Protein AF-0000000067175723 (afdb_homodimer)

InterPro domains:
  IPR003736 Phenylacetic acid degradation-related domain [TIGR00369] (9-122)
  IPR006683 Thioesterase domain [PF03061] (40-112)
  IPR029069 HotDog domain superfamily [SSF54637] (9-127)
  IPR039298 Acyl-coenzyme A thioesterase 13 [PTHR21660] (13-121)

pLDDT: mean 91.46, std 11.13, range [36.41, 98.88]

Foldseek 3Di:
DCDPPPDVVVVQQKDWDDDDLFKTKIWGFQDPVQDDPVQFGDPVVVQVVQCVRQQNSLQVQADPLKHKDWDDKDKDFDATQRGDGWMKMKGWPDDDPFKTKIKIWIANPVVRGTTMIMMIMIGMGHHD/DCDPPPDVVVVQQKDWDDDDLFKTKIWGFQDPVQDDPVQFGDPVVVQVVQCVRQQNSLQVQADPLKHKDWDDKDKDFDATQRGDGWMKMKGWPDDDPFKTKIKIWIANPVVRGTTMIMMIMIGMGHHD

Structure (mmCIF, N/CA/C/O backbone):
data_AF-0000000067175723-model_v1
#
loop_
_entity.id
_entity.type
_entity.pdbx_description
1 polymer 'Thioesterase domain-containing protein'
#
loop_
_atom_site.group_PDB
_atom_site.id
_atom_site.type_symbol
_atom_site.label_atom_id
_atom_site.label_alt_id
_atom_site.label_comp_id
_atom_site.label_asym_id
_atom_site.label_entity_id
_atom_site.label_seq_id
_atom_site.pdbx_PDB_ins_code
_atom_site.Cartn_x
_atom_site.Cartn_y
_atom_site.Cartn_z
_atom_site.occupancy
_atom_site.B_iso_or_equiv
_atom_site.auth_seq_id
_atom_site.auth_comp_id
_atom_site.auth_asym_id
_atom_site.auth_atom_id
_atom_site.pdbx_PDB_model_num
ATOM 1 N N . MET A 1 1 ? 0.801 -19.375 1.285 1 36.41 1 MET A N 1
ATOM 2 C CA . MET A 1 1 ? 1.873 -18.406 1.449 1 36.41 1 MET A CA 1
ATOM 3 C C . MET A 1 1 ? 2.363 -18.375 2.893 1 36.41 1 MET A C 1
ATOM 5 O O . MET A 1 1 ? 1.638 -17.938 3.791 1 36.41 1 MET A O 1
ATOM 9 N N . LEU A 1 2 ? 3.146 -19.438 3.246 1 43.91 2 LEU A N 1
ATOM 10 C CA . LEU A 1 2 ? 3.281 -19.812 4.648 1 43.91 2 LEU A CA 1
ATOM 11 C C . LEU A 1 2 ? 3.99 -18.719 5.441 1 43.91 2 LEU A C 1
ATOM 13 O O . LEU A 1 2 ? 5.195 -18.516 5.285 1 43.91 2 LEU A O 1
ATOM 17 N N . THR A 1 3 ? 3.455 -17.547 5.445 1 55.5 3 THR A N 1
ATOM 18 C CA . THR A 1 3 ? 4.07 -16.594 6.359 1 55.5 3 THR A CA 1
ATOM 19 C C . THR A 1 3 ? 3.998 -17.094 7.797 1 55.5 3 THR A C 1
ATOM 21 O O . THR A 1 3 ? 3.156 -17.938 8.125 1 55.5 3 THR A O 1
ATOM 24 N N . GLU A 1 4 ? 5.059 -16.875 8.57 1 59.53 4 GLU A N 1
ATOM 25 C CA . GLU A 1 4 ? 5.082 -17.234 9.992 1 59.53 4 GLU A CA 1
ATOM 26 C C . GLU A 1 4 ? 3.752 -16.906 10.664 1 59.53 4 GLU A C 1
ATOM 28 O O . GLU A 1 4 ? 3.064 -15.961 10.258 1 59.53 4 GLU A O 1
ATOM 33 N N . PRO A 1 5 ? 3.25 -17.859 11.484 1 56.59 5 PRO A N 1
ATOM 34 C CA . PRO A 1 5 ? 1.994 -17.625 12.203 1 56.59 5 PRO A CA 1
ATOM 35 C C . PRO A 1 5 ? 1.888 -16.219 12.789 1 56.59 5 PRO A C 1
ATOM 37 O O . PRO A 1 5 ? 0.782 -15.703 12.953 1 56.59 5 PRO A O 1
ATOM 40 N N . THR A 1 6 ? 3.01 -15.617 12.961 1 65.12 6 THR A N 1
ATOM 41 C CA . THR A 1 6 ? 3.004 -14.297 13.586 1 65.12 6 THR A CA 1
ATOM 42 C C . THR A 1 6 ? 3.094 -13.203 12.531 1 65.12 6 THR A C 1
ATOM 44 O O . THR A 1 6 ? 3.277 -12.023 12.867 1 65.12 6 THR A O 1
ATOM 47 N N . HIS A 1 7 ? 2.893 -13.656 11.375 1 75.5 7 HIS A N 1
ATOM 48 C CA . HIS A 1 7 ? 3.027 -12.664 10.32 1 75.5 7 HIS A CA 1
ATOM 49 C C . HIS A 1 7 ? 1.898 -11.641 10.375 1 75.5 7 HIS A C 1
ATOM 51 O O . HIS A 1 7 ? 0.738 -12 10.594 1 75.5 7 HIS A O 1
ATOM 57 N N . VAL A 1 8 ? 2.209 -10.312 10.258 1 76.88 8 VAL A N 1
ATOM 58 C CA . VAL A 1 8 ? 1.278 -9.195 10.414 1 76.88 8 VAL A CA 1
ATOM 59 C C . VAL A 1 8 ? 0.103 -9.367 9.453 1 76.88 8 VAL A C 1
ATOM 61 O O . VAL A 1 8 ? -1.028 -9 9.773 1 76.88 8 VAL A O 1
ATOM 64 N N . LEU A 1 9 ? 0.37 -9.992 8.383 1 76.25 9 LEU A N 1
ATOM 65 C CA . LEU A 1 9 ? -0.684 -10.172 7.395 1 76.25 9 LEU A CA 1
ATOM 66 C C . LEU A 1 9 ? -1.79 -11.07 7.934 1 76.25 9 LEU A C 1
ATOM 68 O O . LEU A 1 9 ? -2.951 -10.945 7.539 1 76.25 9 LEU A O 1
ATOM 72 N N . HIS A 1 10 ? -1.363 -11.836 8.836 1 75.75 10 HIS A N 1
ATOM 73 C CA . HIS A 1 10 ? -2.352 -12.695 9.469 1 75.75 10 HIS A CA 1
ATOM 74 C C . HIS A 1 10 ? -3.252 -11.898 10.414 1 75.75 10 HIS A C 1
ATOM 76 O O . HIS A 1 10 ? -4.387 -12.297 10.68 1 75.75 10 HIS A O 1
ATOM 82 N N . GLN A 1 11 ? -2.758 -10.781 10.734 1 77.19 11 GLN A N 1
ATOM 83 C CA . GLN A 1 11 ? -3.51 -9.945 11.664 1 77.19 11 GLN A CA 1
ATOM 84 C C . GLN A 1 11 ? -4.496 -9.047 10.922 1 77.19 11 GLN A C 1
ATOM 86 O O . GLN A 1 11 ? -5.371 -8.438 11.539 1 77.19 11 GLN A O 1
ATOM 91 N N . LEU A 1 12 ? -4.395 -9.055 9.656 1 83.06 12 LEU A N 1
ATOM 92 C CA . LEU A 1 12 ? -5.246 -8.164 8.875 1 83.06 12 LEU A CA 1
ATOM 93 C C . LEU A 1 12 ? -6.637 -8.758 8.703 1 83.06 12 LEU A C 1
ATOM 95 O O . LEU A 1 12 ? -7.57 -8.055 8.305 1 83.06 12 LEU A O 1
ATOM 99 N N . GLY A 1 13 ? -6.762 -10.008 9.062 1 81.62 13 GLY A N 1
ATOM 100 C CA . GLY A 1 13 ? -8.078 -10.617 9.008 1 81.62 13 GLY A CA 1
ATOM 101 C C . GLY A 1 13 ? -8.609 -10.781 7.598 1 81.62 13 GLY A C 1
ATOM 102 O O . GLY A 1 13 ? -9.789 -10.562 7.34 1 81.62 13 GLY A O 1
ATOM 103 N N . MET A 1 14 ? -7.758 -11.18 6.734 1 90.75 14 MET A N 1
ATOM 104 C CA . MET A 1 14 ? -8.148 -11.359 5.336 1 90.75 14 MET A CA 1
ATOM 105 C C . MET A 1 14 ? -8.789 -12.727 5.125 1 90.75 14 MET A C 1
ATOM 107 O O . MET A 1 14 ? -8.344 -13.719 5.703 1 90.75 14 MET A O 1
ATOM 111 N N . ARG A 1 15 ? -9.852 -12.703 4.34 1 94.56 15 ARG A N 1
ATOM 112 C CA . ARG A 1 15 ? -10.555 -13.93 3.99 1 94.56 15 ARG A CA 1
ATOM 113 C C . ARG A 1 15 ? -10.625 -14.109 2.479 1 94.56 15 ARG A C 1
ATOM 115 O O . ARG A 1 15 ? -10.977 -13.18 1.751 1 94.56 15 ARG A O 1
ATOM 122 N N . ASP A 1 16 ? -10.305 -15.32 2.062 1 95.44 16 ASP A N 1
ATOM 123 C CA . ASP A 1 16 ? -10.445 -15.656 0.647 1 95.44 16 ASP A CA 1
ATOM 124 C C . ASP A 1 16 ? -11.898 -15.922 0.285 1 95.44 16 ASP A C 1
ATOM 126 O O . ASP A 1 16 ? -12.555 -16.75 0.913 1 95.44 16 ASP A O 1
ATOM 130 N N . VAL A 1 17 ? -12.375 -15.273 -0.713 1 97.31 17 VAL A N 1
ATOM 131 C CA . VAL A 1 17 ? -13.758 -15.438 -1.149 1 97.31 17 VAL A CA 1
ATOM 132 C C . VAL A 1 17 ? -13.797 -16.234 -2.453 1 97.31 17 VAL A C 1
ATOM 134 O O . VAL A 1 17 ? -14.68 -17.062 -2.648 1 97.31 17 VAL A O 1
ATOM 137 N N . GLU A 1 18 ? -12.969 -15.859 -3.379 1 97.69 18 GLU A N 1
ATOM 138 C CA . GLU A 1 18 ? -12.859 -16.516 -4.68 1 97.69 18 GLU A CA 1
ATOM 139 C C . GLU A 1 18 ? -11.406 -16.578 -5.145 1 97.69 18 GLU A C 1
ATOM 141 O O . GLU A 1 18 ? -10.648 -15.625 -4.965 1 97.69 18 GLU A O 1
ATOM 146 N N . GLU A 1 19 ? -11.055 -17.688 -5.648 1 96.88 19 GLU A N 1
ATOM 147 C CA . GLU A 1 19 ? -9.719 -17.906 -6.199 1 96.88 19 GLU A CA 1
ATOM 148 C C . GLU A 1 19 ? -9.781 -18.734 -7.48 1 96.88 19 GLU A C 1
ATOM 150 O O . GLU A 1 19 ? -10.023 -19.938 -7.43 1 96.88 19 GLU A O 1
ATOM 155 N N . THR A 1 20 ? -9.625 -18.125 -8.57 1 96.38 20 THR A N 1
ATOM 156 C CA . THR A 1 20 ? -9.508 -18.75 -9.875 1 96.38 20 THR A CA 1
ATOM 157 C C . THR A 1 20 ? -8.312 -18.188 -10.648 1 96.38 20 THR A C 1
ATOM 159 O O . THR A 1 20 ? -7.617 -17.297 -10.156 1 96.38 20 THR A O 1
ATOM 162 N N . ASP A 1 21 ? -8.078 -18.719 -11.859 1 95.31 21 ASP A N 1
ATOM 163 C CA . ASP A 1 21 ? -6.965 -18.219 -12.664 1 95.31 21 ASP A CA 1
ATOM 164 C C . ASP A 1 21 ? -7.293 -16.859 -13.281 1 95.31 21 ASP A C 1
ATOM 166 O O . ASP A 1 21 ? -6.406 -16.172 -13.789 1 95.31 21 ASP A O 1
ATOM 170 N N . GLU A 1 22 ? -8.539 -16.469 -13.188 1 96.06 22 GLU A N 1
ATOM 171 C CA . GLU A 1 22 ? -8.945 -15.227 -13.852 1 96.06 22 GLU A CA 1
ATOM 172 C C . GLU A 1 22 ? -9.359 -14.172 -12.828 1 96.06 22 GLU A C 1
ATOM 174 O O . GLU A 1 22 ? -9.453 -12.984 -13.156 1 96.06 22 GLU A O 1
ATOM 179 N N . ARG A 1 23 ? -9.656 -14.695 -11.625 1 97.94 23 ARG A N 1
ATOM 180 C CA . ARG A 1 23 ? -10.25 -13.797 -10.641 1 97.94 23 ARG A CA 1
ATOM 181 C C . ARG A 1 23 ? -9.852 -14.188 -9.227 1 97.94 23 ARG A C 1
ATOM 183 O O . ARG A 1 23 ? -9.875 -15.367 -8.867 1 97.94 23 ARG A O 1
ATOM 190 N N . MET A 1 24 ? -9.383 -13.188 -8.43 1 98.44 24 MET A N 1
ATOM 191 C CA . MET A 1 24 ? -9.086 -13.336 -7.008 1 98.44 24 MET A CA 1
ATOM 192 C C . MET A 1 24 ? -9.898 -12.344 -6.176 1 98.44 24 MET A C 1
ATOM 194 O O . MET A 1 24 ? -9.836 -11.141 -6.41 1 98.44 24 MET A O 1
ATOM 198 N N . VAL A 1 25 ? -10.734 -12.883 -5.238 1 98.75 25 VAL A N 1
ATOM 199 C CA . VAL A 1 25 ? -11.531 -12.023 -4.367 1 98.75 25 VAL A CA 1
ATOM 200 C C . VAL A 1 25 ? -11.125 -12.25 -2.914 1 98.75 25 VAL A C 1
ATOM 202 O O . VAL A 1 25 ? -11.195 -13.367 -2.404 1 98.75 25 VAL A O 1
ATOM 205 N N . ILE A 1 26 ? -10.664 -11.227 -2.285 1 98 26 ILE A N 1
ATOM 206 C CA . ILE A 1 26 ? -10.258 -11.25 -0.885 1 98 26 ILE A CA 1
ATOM 207 C C . ILE A 1 26 ? -11.008 -10.172 -0.111 1 98 26 ILE A C 1
ATOM 209 O O . ILE A 1 26 ? -11.156 -9.047 -0.594 1 98 26 ILE A O 1
ATOM 213 N N . GLU A 1 27 ? -11.445 -10.484 1.073 1 97.44 27 GLU A N 1
ATOM 214 C CA . GLU A 1 27 ? -12.102 -9.508 1.935 1 97.44 27 GLU A CA 1
ATOM 215 C C . GLU A 1 27 ? -11.289 -9.258 3.203 1 97.44 27 GLU A C 1
ATOM 217 O O . GLU A 1 27 ? -10.656 -10.18 3.732 1 97.44 27 GLU A O 1
ATOM 222 N N . MET A 1 28 ? -11.289 -8.039 3.625 1 94.88 28 MET A N 1
ATOM 223 C CA . MET A 1 28 ? -10.641 -7.609 4.859 1 94.88 28 MET A CA 1
ATOM 224 C C . MET A 1 28 ? -11.586 -6.77 5.711 1 94.88 28 MET A C 1
ATOM 226 O O . MET A 1 28 ? -12.086 -5.738 5.254 1 94.88 28 MET A O 1
ATOM 230 N N . ASP A 1 29 ? -11.75 -7.176 6.961 1 89.81 29 ASP A N 1
ATOM 231 C CA . ASP A 1 29 ? -12.688 -6.461 7.832 1 89.81 29 ASP A CA 1
ATOM 232 C C . ASP A 1 29 ? -12.109 -5.117 8.266 1 89.81 29 ASP A C 1
ATOM 234 O O . ASP A 1 29 ? -10.898 -4.992 8.477 1 89.81 29 ASP A O 1
ATOM 238 N N . ASN A 1 30 ? -13.039 -4.207 8.375 1 87.5 30 ASN A N 1
ATOM 239 C CA . ASN A 1 30 ? -12.68 -2.932 8.992 1 87.5 30 ASN A CA 1
ATOM 240 C C . ASN A 1 30 ? -12.719 -3.016 10.516 1 87.5 30 ASN A C 1
ATOM 242 O O . ASN A 1 30 ? -13.797 -2.951 11.117 1 87.5 30 ASN A O 1
ATOM 246 N N . ARG A 1 31 ? -11.664 -3.186 11.133 1 86.56 31 ARG A N 1
ATOM 247 C CA . ARG A 1 31 ? -11.562 -3.275 12.586 1 86.56 31 ARG A CA 1
ATOM 248 C C . ARG A 1 31 ? -10.836 -2.061 13.156 1 86.56 31 ARG A C 1
ATOM 250 O O . ARG A 1 31 ? -10 -1.452 12.484 1 86.56 31 ARG A O 1
ATOM 257 N N . PRO A 1 32 ? -11.148 -1.763 14.406 1 80.75 32 PRO A N 1
ATOM 258 C CA . PRO A 1 32 ? -10.539 -0.583 15.023 1 80.75 32 PRO A CA 1
ATOM 259 C C . PRO A 1 32 ? -9.016 -0.597 14.93 1 80.75 32 PRO A C 1
ATOM 261 O O . PRO A 1 32 ? -8.383 0.463 14.875 1 80.75 32 PRO A O 1
ATOM 264 N N . GLU A 1 33 ? -8.414 -1.785 14.859 1 80.69 33 GLU A N 1
ATOM 265 C CA . GLU A 1 33 ? -6.961 -1.918 14.812 1 80.69 33 GLU A CA 1
ATOM 266 C C . GLU A 1 33 ? -6.414 -1.539 13.438 1 80.69 33 GLU A C 1
ATOM 268 O O . GLU A 1 33 ? -5.203 -1.42 13.258 1 80.69 33 GLU A O 1
ATOM 273 N N . LEU A 1 34 ? -7.324 -1.334 12.477 1 84.25 34 LEU A N 1
ATOM 274 C CA . LEU A 1 34 ? -6.895 -1.139 11.094 1 84.25 34 LEU A CA 1
ATOM 275 C C . LEU A 1 34 ? -7.324 0.23 10.578 1 84.25 34 LEU A C 1
ATOM 277 O O . LEU A 1 34 ? -7.039 0.586 9.438 1 84.25 34 LEU A O 1
ATOM 281 N N . THR A 1 35 ? -8.023 1.009 11.453 1 82.94 35 THR A N 1
ATOM 282 C CA . THR A 1 35 ? -8.664 2.225 10.961 1 82.94 35 THR A CA 1
ATOM 283 C C . THR A 1 35 ? -7.836 3.455 11.312 1 82.94 35 THR A C 1
ATOM 285 O O . THR A 1 35 ? -7.02 3.412 12.242 1 82.94 35 THR A O 1
ATOM 288 N N . ASN A 1 36 ? -8.031 4.473 10.516 1 80.06 36 ASN A N 1
ATOM 289 C CA . ASN A 1 36 ? -7.457 5.777 10.82 1 80.06 36 ASN A CA 1
ATOM 290 C C . ASN A 1 36 ? -8.289 6.535 11.852 1 80.06 36 ASN A C 1
ATOM 292 O O . ASN A 1 36 ? -9.211 5.973 12.445 1 80.06 36 ASN A O 1
ATOM 296 N N . ILE A 1 37 ? -7.859 7.77 12.094 1 73.56 37 ILE A N 1
ATOM 297 C CA . ILE A 1 37 ? -8.469 8.562 13.156 1 73.56 37 ILE A CA 1
ATOM 298 C C . ILE A 1 37 ? -9.922 8.859 12.805 1 73.56 37 ILE A C 1
ATOM 300 O O . ILE A 1 37 ? -10.719 9.211 13.68 1 73.56 37 ILE A O 1
ATOM 304 N N . ARG A 1 38 ? -10.258 8.695 11.562 1 80.12 38 ARG A N 1
ATOM 305 C CA . ARG A 1 38 ? -11.617 8.992 11.125 1 80.12 38 ARG A CA 1
ATOM 306 C C . ARG A 1 38 ? -12.469 7.727 11.07 1 80.12 38 ARG A C 1
ATOM 308 O O . ARG A 1 38 ? -13.625 7.766 10.641 1 80.12 38 ARG A O 1
ATOM 315 N N . GLY A 1 39 ? -11.891 6.648 11.344 1 83.75 39 GLY A N 1
ATOM 316 C CA . GLY A 1 39 ? -12.625 5.398 11.398 1 83.75 39 GLY A CA 1
ATOM 317 C C . GLY A 1 39 ? -12.602 4.633 10.086 1 83.75 39 GLY A C 1
ATOM 318 O O . GLY A 1 39 ? -13.234 3.582 9.961 1 83.75 39 GLY A O 1
ATOM 319 N N . ALA A 1 40 ? -12 5.156 9.156 1 89.25 40 ALA A N 1
ATOM 320 C CA . ALA A 1 40 ? -11.867 4.477 7.871 1 89.25 40 ALA A CA 1
ATOM 321 C C . ALA A 1 40 ? -10.594 3.641 7.82 1 89.25 40 ALA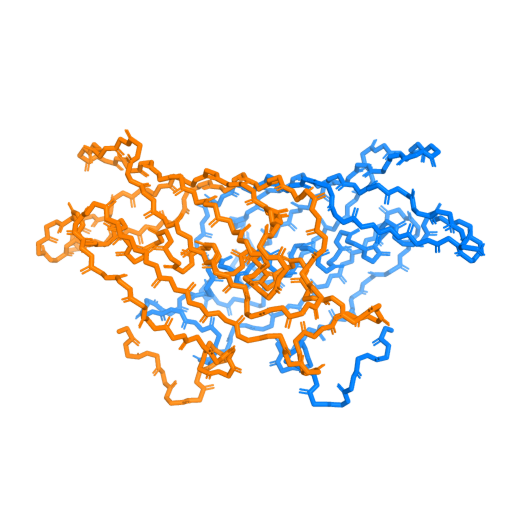 A C 1
ATOM 323 O O . ALA A 1 40 ? -9.617 3.932 8.523 1 89.25 40 ALA A O 1
ATOM 324 N N . LEU A 1 41 ? -10.672 2.586 7.016 1 90.94 41 LEU A N 1
ATOM 325 C CA . LEU A 1 41 ? -9.477 1.767 6.832 1 90.94 41 LEU A CA 1
ATOM 326 C C . LEU A 1 41 ? -8.305 2.615 6.359 1 90.94 41 LEU A C 1
ATOM 328 O O . LEU A 1 41 ? -8.469 3.486 5.504 1 90.94 41 LEU A O 1
ATOM 332 N N . GLN A 1 42 ? -7.168 2.326 6.918 1 90.31 42 GLN A N 1
ATOM 333 C CA . GLN A 1 42 ? -5.961 3.033 6.508 1 90.31 42 GLN A CA 1
ATOM 334 C C . GLN A 1 42 ? -5.676 2.818 5.023 1 90.31 42 GLN A C 1
ATOM 336 O O . GLN A 1 42 ? -5.68 1.683 4.543 1 90.31 42 GLN A O 1
ATOM 341 N N . GLY A 1 43 ? -5.348 3.912 4.285 1 91.75 43 GLY A N 1
ATOM 342 C CA . GLY A 1 43 ? -5.043 3.82 2.863 1 91.75 43 GLY A CA 1
ATOM 343 C C . GLY A 1 43 ? -3.936 2.83 2.553 1 91.75 43 GLY A C 1
ATOM 344 O O . GLY A 1 43 ? -4.031 2.064 1.591 1 91.75 43 GLY A O 1
ATOM 345 N N . GLY A 1 44 ? -2.895 2.879 3.328 1 93.31 44 GLY A N 1
ATOM 346 C CA . GLY A 1 44 ? -1.798 1.938 3.154 1 93.31 44 GLY A CA 1
ATOM 347 C C . GLY A 1 44 ? -2.225 0.49 3.305 1 93.31 44 GLY A C 1
ATOM 348 O O . GLY A 1 44 ? -1.706 -0.39 2.615 1 93.31 44 GLY A O 1
ATOM 349 N N . LEU A 1 45 ? -3.139 0.216 4.145 1 92.62 45 LEU A N 1
ATOM 350 C CA . LEU A 1 45 ? -3.619 -1.149 4.328 1 92.62 45 LEU A CA 1
ATOM 351 C C . LEU A 1 45 ? -4.52 -1.567 3.172 1 92.62 45 LEU A C 1
ATOM 353 O O . LEU A 1 45 ? -4.535 -2.738 2.783 1 92.62 45 LEU A O 1
ATOM 357 N N . VAL A 1 46 ? -5.27 -0.594 2.639 1 95.69 46 VAL A N 1
ATOM 358 C CA . VAL A 1 46 ? -6.008 -0.866 1.41 1 95.69 46 VAL A CA 1
ATOM 359 C C . VAL A 1 46 ? -5.031 -1.224 0.291 1 95.69 46 VAL A C 1
ATOM 361 O O . VAL A 1 46 ? -5.25 -2.189 -0.445 1 95.69 46 VAL A O 1
ATOM 364 N N . ALA A 1 47 ? -3.959 -0.475 0.181 1 96.88 47 ALA A N 1
ATOM 365 C CA . ALA A 1 47 ? -2.922 -0.783 -0.801 1 96.88 47 ALA A CA 1
ATOM 366 C C . ALA A 1 47 ? -2.342 -2.174 -0.568 1 96.88 47 ALA A C 1
ATOM 368 O O . ALA A 1 47 ? -2.039 -2.896 -1.521 1 96.88 47 ALA A O 1
ATOM 369 N N . THR A 1 48 ? -2.143 -2.545 0.673 1 94.88 48 THR A N 1
ATOM 370 C CA . THR A 1 48 ? -1.647 -3.871 1.023 1 94.88 48 THR A CA 1
ATOM 371 C C . THR A 1 48 ? -2.615 -4.953 0.553 1 94.88 48 THR A C 1
ATOM 373 O O . THR A 1 48 ? -2.201 -5.953 -0.038 1 94.88 48 THR A O 1
ATOM 376 N N . LEU A 1 49 ? -3.885 -4.773 0.837 1 96.12 49 LEU A N 1
ATOM 377 C CA . LEU A 1 49 ? -4.922 -5.695 0.378 1 96.12 49 LEU A CA 1
ATOM 378 C C . LEU A 1 49 ? -4.875 -5.848 -1.138 1 96.12 49 LEU A C 1
ATOM 380 O O . LEU A 1 49 ? -4.953 -6.965 -1.654 1 96.12 49 LEU A O 1
ATOM 384 N N . ILE A 1 50 ? -4.762 -4.734 -1.804 1 98.12 50 ILE A N 1
ATOM 385 C CA . ILE A 1 50 ? -4.672 -4.707 -3.26 1 98.12 50 ILE A CA 1
ATOM 386 C C . ILE A 1 50 ? -3.467 -5.527 -3.717 1 98.12 50 ILE A C 1
ATOM 388 O O . ILE A 1 50 ? -3.59 -6.383 -4.598 1 98.12 50 ILE A O 1
ATOM 392 N N . ASP A 1 51 ? -2.381 -5.289 -3.127 1 97.38 51 ASP A N 1
ATOM 393 C CA . ASP A 1 51 ? -1.143 -5.98 -3.467 1 97.38 51 ASP A CA 1
ATOM 394 C C . ASP A 1 51 ? -1.292 -7.492 -3.291 1 97.38 51 ASP A C 1
ATOM 396 O O . ASP A 1 51 ? -0.86 -8.266 -4.148 1 97.38 51 ASP A O 1
ATOM 400 N N . ILE A 1 52 ? -1.846 -7.895 -2.246 1 95.69 52 ILE A N 1
ATOM 401 C CA . ILE A 1 52 ? -1.992 -9.312 -1.925 1 95.69 52 ILE A CA 1
ATOM 402 C C . ILE A 1 52 ? -2.926 -9.977 -2.934 1 95.69 52 ILE A C 1
ATOM 404 O O . ILE A 1 52 ? -2.594 -11.023 -3.502 1 95.69 52 ILE A O 1
ATOM 408 N N . ALA A 1 53 ? -4.078 -9.367 -3.154 1 97.81 53 ALA A N 1
ATOM 409 C CA . ALA A 1 53 ? -5.039 -9.938 -4.098 1 97.81 53 ALA A CA 1
ATOM 410 C C . ALA A 1 53 ? -4.43 -10.062 -5.492 1 97.81 53 ALA A C 1
ATOM 412 O O . ALA A 1 53 ? -4.52 -11.125 -6.117 1 97.81 53 ALA A O 1
ATOM 413 N N . ALA A 1 54 ? -3.838 -9.023 -5.93 1 98.19 54 ALA A N 1
ATOM 414 C CA . ALA A 1 54 ? -3.24 -9 -7.262 1 98.19 54 ALA A CA 1
ATOM 415 C C . ALA A 1 54 ? -2.055 -9.953 -7.352 1 98.19 54 ALA A C 1
ATOM 417 O O . ALA A 1 54 ? -1.895 -10.656 -8.352 1 98.19 54 ALA A O 1
ATOM 418 N N . GLY A 1 55 ? -1.205 -9.906 -6.375 1 96.56 55 GLY A N 1
ATOM 419 C CA . GLY A 1 55 ? -0.032 -10.766 -6.363 1 96.56 55 GLY A CA 1
ATOM 420 C C . GLY A 1 55 ? -0.374 -12.242 -6.375 1 96.56 55 GLY A C 1
ATOM 421 O O . GLY A 1 55 ? 0.265 -13.023 -7.078 1 96.56 55 GLY A O 1
ATOM 422 N N . ARG A 1 56 ? -1.302 -12.594 -5.582 1 95.5 56 ARG A N 1
ATOM 423 C CA . ARG A 1 56 ? -1.738 -13.984 -5.559 1 95.5 56 ARG A CA 1
ATOM 424 C C . ARG A 1 56 ? -2.305 -14.406 -6.914 1 95.5 56 ARG A C 1
ATOM 426 O O . ARG A 1 56 ? -2.037 -15.508 -7.387 1 95.5 56 ARG A O 1
ATOM 433 N N . LEU A 1 57 ? -3.123 -13.555 -7.492 1 97.75 57 LEU A N 1
ATOM 434 C CA . LEU A 1 57 ? -3.639 -13.852 -8.82 1 97.75 57 LEU A CA 1
ATOM 435 C C . LEU A 1 57 ? -2.496 -14.039 -9.82 1 97.75 57 LEU A C 1
ATOM 437 O O . LEU A 1 57 ? -2.463 -15.023 -10.555 1 97.75 57 LEU A O 1
ATOM 441 N N . ALA A 1 58 ? -1.619 -13.117 -9.82 1 97.62 58 ALA A N 1
ATOM 442 C CA . ALA A 1 58 ? -0.478 -13.188 -10.727 1 97.62 58 ALA A CA 1
ATOM 443 C C . ALA A 1 58 ? 0.327 -14.461 -10.492 1 97.62 58 ALA A C 1
ATOM 445 O O . ALA A 1 58 ? 0.778 -15.102 -11.445 1 97.62 58 ALA A O 1
ATOM 446 N N . GLY A 1 59 ? 0.538 -14.766 -9.25 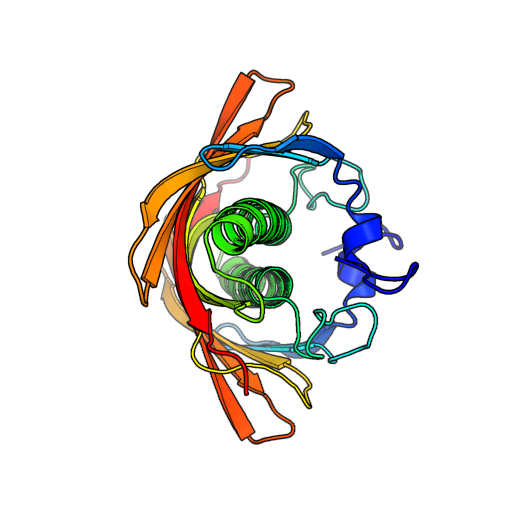1 95.38 59 GLY A N 1
ATOM 447 C CA . GLY A 1 59 ? 1.288 -15.961 -8.898 1 95.38 59 GLY A CA 1
ATOM 448 C C . GLY A 1 59 ? 0.674 -17.234 -9.445 1 95.38 59 GLY A C 1
ATOM 449 O O . GLY A 1 59 ? 1.38 -18.219 -9.688 1 95.38 59 GLY A O 1
ATOM 450 N N . ARG A 1 60 ? -0.596 -17.219 -9.68 1 95.25 60 ARG A 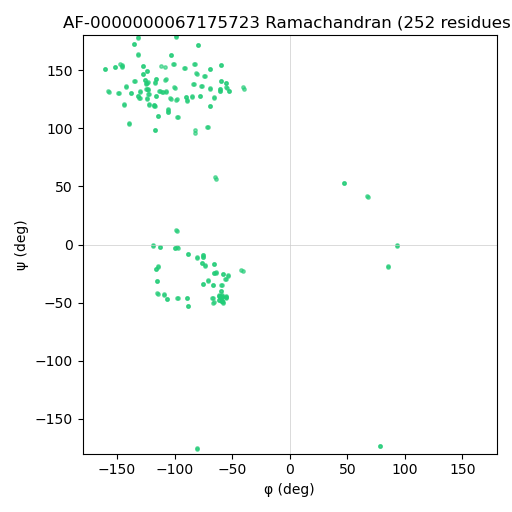N 1
ATOM 451 C CA . ARG A 1 60 ? -1.292 -18.391 -10.211 1 95.25 60 ARG A CA 1
ATOM 452 C C . ARG A 1 60 ? -1.005 -18.562 -11.695 1 95.25 60 ARG A C 1
ATOM 454 O O . ARG A 1 60 ? -1.265 -19.625 -12.266 1 95.25 60 ARG A O 1
ATOM 461 N N . LEU A 1 61 ? -0.523 -17.578 -12.273 1 95.69 61 LEU A N 1
ATOM 462 C CA . LEU A 1 61 ? -0.432 -17.578 -13.727 1 95.69 61 LEU A CA 1
ATOM 463 C C . LEU A 1 61 ? 0.976 -17.938 -14.188 1 95.69 61 LEU A C 1
ATOM 465 O O . LEU A 1 61 ? 1.253 -17.969 -15.383 1 95.69 61 LEU A O 1
ATOM 469 N N . VAL A 1 62 ? 1.781 -18.109 -13.227 1 94.12 62 VAL A N 1
ATOM 470 C CA . VAL A 1 62 ? 3.15 -18.438 -13.617 1 94.12 62 VAL A CA 1
ATOM 471 C C . VAL A 1 62 ? 3.416 -19.922 -13.414 1 94.12 62 VAL A C 1
ATOM 473 O O . VAL A 1 62 ? 2.641 -20.609 -12.742 1 94.12 62 VAL A O 1
ATOM 476 N N . GLY A 1 63 ? 4.477 -20.406 -14.055 1 90.19 63 GLY A N 1
ATOM 477 C CA . GLY A 1 63 ? 4.773 -21.828 -14.055 1 90.19 63 GLY A CA 1
ATOM 478 C C . GLY A 1 63 ? 5.453 -22.297 -12.789 1 90.19 63 GLY A C 1
ATOM 479 O O . GLY A 1 63 ? 5.762 -21.484 -11.906 1 90.19 63 GLY A O 1
ATOM 480 N N . PRO A 1 64 ? 5.594 -23.656 -12.672 1 89.75 64 PRO A N 1
ATOM 481 C CA . PRO A 1 64 ? 6.273 -24.203 -11.5 1 89.75 64 PRO A CA 1
ATOM 482 C C . PRO A 1 64 ? 7.668 -23.625 -11.289 1 89.75 64 PRO A C 1
ATOM 484 O O . PRO A 1 64 ? 8.422 -23.453 -12.258 1 89.75 64 PRO A O 1
ATOM 487 N N . GLY A 1 65 ? 7.965 -23.281 -10.094 1 89.56 65 GLY A N 1
ATOM 488 C CA . GLY A 1 65 ? 9.273 -22.75 -9.766 1 89.56 65 GLY A CA 1
ATOM 489 C C . GLY A 1 65 ? 9.391 -21.25 -9.992 1 89.56 65 GLY A C 1
ATOM 490 O O . GLY A 1 65 ? 10.344 -20.625 -9.531 1 89.56 65 GLY A O 1
ATOM 491 N N . GLN A 1 66 ? 8.453 -20.781 -10.812 1 92 66 GLN A N 1
ATOM 492 C CA . GLN A 1 66 ? 8.469 -19.344 -11.055 1 92 66 GLN A CA 1
ATOM 493 C C . GLN A 1 66 ? 7.754 -18.578 -9.938 1 92 66 GLN A C 1
ATOM 495 O O . GLN A 1 66 ? 6.93 -19.156 -9.219 1 92 66 GLN A O 1
ATOM 500 N N . ASP A 1 67 ? 8.172 -17.297 -9.805 1 92.69 67 ASP A N 1
ATOM 501 C CA . ASP A 1 67 ? 7.535 -16.375 -8.859 1 92.69 67 ASP A CA 1
ATOM 502 C C . ASP A 1 67 ? 7.293 -15.008 -9.5 1 92.69 67 ASP A C 1
ATOM 504 O O . ASP A 1 67 ? 7.652 -14.789 -10.664 1 92.69 67 ASP A O 1
ATOM 508 N N . VAL A 1 68 ? 6.598 -14.219 -8.75 1 94.5 68 VAL A N 1
ATOM 509 C CA . VAL A 1 68 ? 6.375 -12.867 -9.25 1 94.5 68 VAL A CA 1
ATOM 510 C C . VAL A 1 68 ? 6.793 -11.844 -8.195 1 94.5 68 VAL A C 1
ATOM 512 O O . VAL A 1 68 ? 6.82 -12.156 -7.004 1 94.5 68 VAL A O 1
ATOM 515 N N . THR A 1 69 ? 7.145 -10.695 -8.641 1 95.19 69 THR A N 1
ATOM 516 C CA . THR A 1 69 ? 7.418 -9.555 -7.777 1 95.19 69 THR A CA 1
ATOM 517 C C . THR A 1 69 ? 6.762 -8.289 -8.336 1 95.19 69 THR A C 1
ATOM 519 O O . THR A 1 69 ? 6.688 -8.109 -9.547 1 95.19 69 THR A O 1
ATOM 522 N N . THR A 1 70 ? 6.246 -7.508 -7.43 1 96.5 70 THR A N 1
ATOM 523 C CA . THR A 1 70 ? 5.555 -6.297 -7.852 1 96.5 70 THR A CA 1
ATOM 524 C C . THR A 1 70 ? 6.527 -5.316 -8.5 1 96.5 70 THR A C 1
ATOM 526 O O . THR A 1 70 ? 7.57 -5 -7.93 1 96.5 70 THR A O 1
ATOM 529 N N . ALA A 1 71 ? 6.195 -4.887 -9.68 1 97.81 71 ALA A N 1
ATOM 530 C CA . ALA A 1 71 ? 6.996 -3.896 -10.391 1 97.81 71 ALA A CA 1
ATOM 531 C C . ALA A 1 71 ? 6.422 -2.494 -10.219 1 97.81 71 ALA A C 1
ATOM 533 O O . ALA A 1 71 ? 7.156 -1.543 -9.945 1 97.81 71 ALA A O 1
ATOM 534 N N . ASP A 1 72 ? 5.102 -2.428 -10.391 1 97.94 72 ASP A N 1
ATOM 535 C CA . ASP A 1 72 ? 4.438 -1.138 -10.227 1 97.94 72 ASP A CA 1
ATOM 536 C C . ASP A 1 72 ? 3.041 -1.31 -9.633 1 97.94 72 ASP A C 1
ATOM 538 O O . ASP A 1 72 ? 2.418 -2.359 -9.797 1 97.94 72 ASP A O 1
ATOM 542 N N . MET A 1 73 ? 2.619 -0.275 -8.992 1 98.5 73 MET A N 1
ATOM 543 C CA . MET A 1 73 ? 1.29 -0.205 -8.391 1 98.5 73 MET A CA 1
ATOM 544 C C . MET A 1 73 ? 0.714 1.203 -8.508 1 98.5 73 MET A C 1
ATOM 546 O O . MET A 1 73 ? 1.342 2.172 -8.078 1 98.5 73 MET A O 1
ATOM 550 N N . ASN A 1 74 ? -0.373 1.279 -9.148 1 98.69 74 ASN A N 1
ATOM 551 C CA . ASN A 1 74 ? -1.119 2.529 -9.234 1 98.69 74 ASN A CA 1
ATOM 552 C C . ASN A 1 74 ? -2.5 2.404 -8.602 1 98.69 74 ASN A C 1
ATOM 554 O O . ASN A 1 74 ? -3.299 1.557 -9 1 98.69 74 ASN A O 1
ATOM 558 N N . VAL A 1 75 ? -2.744 3.205 -7.613 1 98.75 75 VAL A N 1
ATOM 559 C CA . VAL A 1 75 ? -4.012 3.133 -6.895 1 98.75 75 VAL A CA 1
ATOM 560 C C . VAL A 1 75 ? -4.711 4.488 -6.941 1 98.75 75 VAL A C 1
ATOM 562 O O . VAL A 1 75 ? -4.094 5.523 -6.664 1 98.75 75 VAL A O 1
ATOM 565 N N . HIS A 1 76 ? -5.902 4.5 -7.312 1 98.62 76 HIS A N 1
ATOM 566 C CA . HIS A 1 76 ? -6.793 5.645 -7.156 1 98.62 76 HIS A CA 1
ATOM 567 C C . HIS A 1 76 ? -7.797 5.414 -6.035 1 98.62 76 HIS A C 1
ATOM 569 O O . HIS A 1 76 ? -8.633 4.508 -6.117 1 98.62 76 HIS A O 1
ATOM 575 N N . PHE A 1 77 ? -7.695 6.23 -5.035 1 98 77 PHE A N 1
ATOM 576 C CA . PHE A 1 77 ? -8.641 6.152 -3.93 1 98 77 PHE A CA 1
ATOM 577 C C . PHE A 1 77 ? -9.852 7.043 -4.188 1 98 77 PHE A C 1
ATOM 579 O O . PHE A 1 77 ? -9.703 8.242 -4.422 1 98 77 PHE A O 1
ATOM 586 N N . VAL A 1 78 ? -11 6.441 -4.078 1 96.56 78 VAL A N 1
ATOM 587 C CA . VAL A 1 78 ? -12.219 7.121 -4.516 1 96.56 78 VAL A CA 1
ATOM 588 C C . VAL A 1 78 ? -13.062 7.504 -3.301 1 96.56 78 VAL A C 1
ATOM 590 O O . VAL A 1 78 ? -13.664 8.578 -3.27 1 96.56 78 VAL A O 1
ATOM 593 N N . ALA A 1 79 ? -13.164 6.621 -2.396 1 95.62 79 ALA A N 1
ATOM 594 C CA . ALA A 1 79 ? -13.992 6.828 -1.212 1 95.62 79 ALA A CA 1
ATOM 595 C C . ALA A 1 79 ? -13.445 6.043 -0.021 1 95.62 79 ALA A C 1
ATOM 597 O O . ALA A 1 79 ? -12.773 5.023 -0.196 1 95.62 79 ALA A O 1
ATOM 598 N N . PRO A 1 80 ? -13.719 6.543 1.141 1 93.81 80 PRO A N 1
ATOM 599 C CA . PRO A 1 80 ? -13.273 5.816 2.33 1 93.81 80 PRO A CA 1
ATOM 600 C C . PRO A 1 80 ? -14.023 4.504 2.539 1 93.81 80 PRO A C 1
ATOM 602 O O . PRO A 1 80 ? -15.156 4.355 2.064 1 93.81 80 PRO A O 1
ATOM 605 N N . ILE A 1 81 ? -13.367 3.562 3.145 1 94.44 81 ILE A N 1
ATOM 606 C CA . ILE A 1 81 ? -14.008 2.338 3.611 1 94.44 81 ILE A CA 1
ATOM 607 C C . ILE A 1 81 ? -14.328 2.461 5.102 1 94.44 81 ILE A C 1
ATOM 609 O O . ILE A 1 81 ? -13.43 2.4 5.941 1 94.44 81 ILE A O 1
ATOM 613 N N . VAL A 1 82 ? -15.57 2.562 5.457 1 91.5 82 VAL A N 1
ATOM 614 C CA . VAL A 1 82 ? -15.977 2.887 6.82 1 91.5 82 VAL A CA 1
ATOM 615 C C . VAL A 1 82 ? -16.703 1.699 7.441 1 91.5 82 VAL A C 1
ATOM 617 O O . VAL A 1 82 ? -16.5 1.376 8.609 1 91.5 82 VAL A O 1
ATOM 620 N N . THR A 1 83 ? -17.578 1.072 6.652 1 89.56 83 THR A N 1
ATOM 621 C CA . THR A 1 83 ? -18.344 -0.057 7.176 1 89.56 83 THR A CA 1
ATOM 622 C C . THR A 1 83 ? -17.578 -1.362 6.984 1 89.56 83 THR A C 1
ATOM 624 O O . THR A 1 83 ? -17.391 -2.129 7.934 1 89.56 83 THR A O 1
ATOM 627 N N . GLY A 1 84 ? -17.156 -1.622 5.793 1 89.69 84 GLY A N 1
ATOM 628 C CA . GLY A 1 84 ? -16.453 -2.854 5.457 1 89.69 84 GLY A CA 1
ATOM 629 C C . GLY A 1 84 ? -17.391 -4.039 5.293 1 89.69 84 GLY A C 1
ATOM 630 O O . GLY A 1 84 ? -18.609 -3.883 5.309 1 89.69 84 GLY A O 1
ATOM 631 N N . PRO A 1 85 ? -16.828 -5.168 5.121 1 95.88 85 PRO A N 1
ATOM 632 C CA . PRO A 1 85 ? -15.422 -5.395 4.82 1 95.88 85 PRO A CA 1
ATOM 633 C C . PRO A 1 85 ? -14.984 -4.734 3.514 1 95.88 85 PRO A C 1
ATOM 635 O O . PRO A 1 85 ? -15.812 -4.473 2.643 1 95.88 85 PRO A O 1
ATOM 638 N N . ALA A 1 86 ? -13.688 -4.441 3.453 1 97.19 86 ALA A N 1
ATOM 639 C CA . ALA A 1 86 ? -13.086 -4.129 2.16 1 97.19 86 ALA A CA 1
ATOM 640 C C . ALA A 1 86 ? -13.016 -5.367 1.271 1 97.19 86 ALA A C 1
ATOM 642 O O . ALA A 1 86 ? -12.43 -6.379 1.65 1 97.19 86 ALA A O 1
ATOM 643 N N . ARG A 1 87 ? -13.664 -5.312 0.164 1 98.44 87 ARG A N 1
ATOM 644 C CA . ARG A 1 87 ? -13.617 -6.414 -0.792 1 98.44 87 ARG A CA 1
ATOM 645 C C . ARG A 1 87 ? -12.75 -6.055 -1.997 1 98.44 87 ARG A C 1
ATOM 647 O O . ARG A 1 87 ? -13.086 -5.141 -2.754 1 98.44 87 ARG A O 1
ATOM 654 N N . ALA A 1 88 ? -11.672 -6.742 -2.141 1 98.75 88 ALA A N 1
ATOM 655 C CA . ALA A 1 88 ? -10.781 -6.559 -3.285 1 98.75 88 ALA A CA 1
ATOM 656 C C . ALA A 1 88 ? -11.039 -7.617 -4.355 1 98.75 88 ALA A C 1
ATOM 658 O O . ALA A 1 88 ? -10.984 -8.82 -4.074 1 98.75 88 ALA A O 1
ATOM 659 N N . VAL A 1 89 ? -11.305 -7.168 -5.547 1 98.88 89 VAL A N 1
ATOM 660 C CA . VAL A 1 89 ? -11.469 -8.047 -6.699 1 98.88 89 VAL A CA 1
ATOM 661 C C . VAL A 1 89 ? -10.344 -7.805 -7.703 1 98.88 89 VAL A C 1
ATOM 663 O O . VAL A 1 89 ? -10.289 -6.75 -8.344 1 98.88 89 VAL A O 1
ATOM 666 N N . ALA A 1 90 ? -9.508 -8.773 -7.812 1 98.88 90 ALA A N 1
ATOM 667 C CA . ALA A 1 90 ? -8.406 -8.711 -8.773 1 98.88 90 ALA A CA 1
ATOM 668 C C . ALA A 1 90 ? -8.734 -9.5 -10.039 1 98.88 90 ALA A C 1
ATOM 670 O O . ALA A 1 90 ? -9.258 -10.617 -9.961 1 98.88 90 ALA A O 1
ATOM 671 N N . THR A 1 91 ? -8.445 -8.898 -11.188 1 98.81 91 THR A N 1
ATOM 672 C CA . THR A 1 91 ? -8.625 -9.547 -12.477 1 98.81 91 THR A CA 1
ATOM 673 C C . THR A 1 91 ? -7.383 -9.383 -13.344 1 98.81 91 THR A C 1
ATOM 675 O O . THR A 1 91 ? -6.559 -8.5 -13.102 1 98.81 91 THR A O 1
ATOM 678 N N . VAL A 1 92 ? -7.324 -10.242 -14.398 1 98.56 92 VAL A N 1
ATOM 679 C CA . VAL A 1 92 ? -6.168 -10.211 -15.289 1 98.56 92 VAL A CA 1
ATOM 680 C C . VAL A 1 92 ? -6.418 -9.211 -16.422 1 98.56 92 VAL A C 1
ATOM 682 O O . VAL A 1 92 ? -7.43 -9.305 -17.125 1 98.56 92 VAL A O 1
ATOM 685 N N . VAL A 1 93 ? -5.551 -8.289 -16.547 1 98.25 93 VAL A N 1
ATOM 686 C CA . VAL A 1 93 ? -5.582 -7.383 -17.703 1 98.25 93 VAL A CA 1
ATOM 687 C C . VAL A 1 93 ? -4.762 -7.973 -18.844 1 98.25 93 VAL A C 1
ATOM 689 O O . VAL A 1 93 ? -5.227 -8.031 -19.984 1 98.25 93 VAL A O 1
ATOM 692 N N . ARG A 1 94 ? -3.617 -8.43 -18.5 1 97.5 94 ARG A N 1
ATOM 693 C CA . ARG A 1 94 ? -2.703 -9.039 -19.469 1 97.5 94 ARG A CA 1
ATOM 694 C C . ARG A 1 94 ? -1.709 -9.961 -18.766 1 97.5 94 ARG A C 1
ATOM 696 O O . ARG A 1 94 ? -1.133 -9.602 -17.734 1 97.5 94 ARG A O 1
ATOM 703 N N . ALA A 1 95 ? -1.597 -11.086 -19.312 1 96.56 95 ALA A N 1
ATOM 704 C CA . ALA A 1 95 ? -0.633 -12.055 -18.797 1 96.56 95 ALA A CA 1
ATOM 705 C C . ALA A 1 95 ? 0.434 -12.383 -19.844 1 96.56 95 ALA A C 1
ATOM 707 O O . ALA A 1 95 ? 0.206 -13.195 -20.734 1 96.56 95 ALA A O 1
ATOM 708 N N . GLY A 1 96 ? 1.568 -11.719 -19.688 1 94.31 96 GLY A N 1
ATOM 709 C CA . GLY A 1 96 ? 2.695 -12.031 -20.547 1 94.31 96 GLY A CA 1
ATOM 710 C C . GLY A 1 96 ? 3.705 -12.961 -19.906 1 94.31 96 GLY A C 1
ATOM 711 O O . GLY A 1 96 ? 3.551 -13.344 -18.734 1 94.31 96 GLY A O 1
ATOM 712 N N . ARG A 1 97 ? 4.762 -13.266 -20.719 1 93.75 97 ARG A N 1
ATOM 713 C CA . ARG A 1 97 ? 5.789 -14.195 -20.25 1 93.75 97 ARG A CA 1
ATOM 714 C C . ARG A 1 97 ? 6.648 -13.562 -19.156 1 93.75 97 ARG A C 1
ATOM 716 O O . ARG A 1 97 ? 7.109 -14.242 -18.25 1 93.75 97 ARG A O 1
ATOM 723 N N . ARG A 1 98 ? 6.793 -12.281 -19.266 1 95.69 98 ARG A N 1
ATOM 724 C CA . ARG A 1 98 ? 7.723 -11.625 -18.344 1 95.69 98 ARG A CA 1
ATOM 725 C C . ARG A 1 98 ? 6.992 -10.648 -17.438 1 95.69 98 ARG A C 1
ATOM 727 O O . ARG A 1 98 ? 7.535 -10.219 -16.422 1 95.69 98 ARG A O 1
ATOM 734 N N . LEU A 1 99 ? 5.824 -10.266 -17.922 1 97.38 99 LEU A N 1
ATOM 735 C CA . LEU A 1 99 ? 5.066 -9.258 -17.188 1 97.38 99 LEU A CA 1
ATOM 736 C C . LEU A 1 99 ? 3.586 -9.609 -17.141 1 97.38 99 LEU A C 1
ATOM 738 O O . LEU A 1 99 ? 2.988 -9.93 -18.172 1 97.38 99 LEU A O 1
ATOM 742 N N . ILE A 1 100 ? 3.066 -9.555 -15.961 1 98.19 100 ILE A N 1
ATOM 743 C CA . ILE A 1 100 ? 1.637 -9.766 -15.766 1 98.19 100 ILE A CA 1
ATOM 744 C C . ILE A 1 100 ? 0.995 -8.484 -15.227 1 98.19 100 ILE A C 1
ATOM 746 O O . ILE A 1 100 ? 1.453 -7.934 -14.227 1 98.19 100 ILE A O 1
ATOM 750 N N . VAL A 1 101 ? -0.052 -8.031 -15.859 1 98.62 101 VAL A N 1
ATOM 751 C CA . VAL A 1 101 ? -0.772 -6.84 -15.422 1 98.62 101 VAL A CA 1
ATOM 752 C C . VAL A 1 101 ? -2.145 -7.234 -14.883 1 98.62 101 VAL A C 1
ATOM 754 O O . VAL A 1 101 ? -2.875 -7.996 -15.523 1 98.62 101 VAL A O 1
ATOM 757 N N . THR A 1 102 ? -2.449 -6.719 -13.711 1 98.75 102 THR A N 1
ATOM 758 C CA . THR A 1 102 ? -3.734 -6.984 -13.07 1 98.75 102 THR A CA 1
ATOM 759 C C . THR A 1 102 ? -4.461 -5.68 -12.75 1 98.75 102 THR A C 1
ATOM 761 O O . THR A 1 102 ? -3.83 -4.633 -12.602 1 98.75 102 THR A O 1
ATOM 764 N N . ALA A 1 103 ? -5.77 -5.789 -12.789 1 98.88 103 ALA A N 1
ATOM 765 C CA . ALA A 1 103 ? -6.633 -4.73 -12.266 1 98.88 103 ALA A CA 1
ATOM 766 C C . ALA A 1 103 ? -7.293 -5.16 -10.953 1 98.88 103 ALA A C 1
ATOM 768 O O . ALA A 1 103 ? -7.637 -6.328 -10.781 1 98.88 103 ALA A O 1
ATOM 769 N N . VAL A 1 104 ? -7.426 -4.23 -10.016 1 98.88 104 VAL A N 1
ATOM 770 C CA . VAL A 1 104 ? -8.086 -4.523 -8.742 1 98.88 104 VAL A CA 1
ATOM 771 C C . VAL A 1 104 ? -9.102 -3.436 -8.43 1 98.88 104 VAL A C 1
ATOM 773 O O . VAL A 1 104 ? -8.773 -2.246 -8.43 1 98.88 104 VAL A O 1
ATOM 776 N N . ASP A 1 105 ? -10.281 -3.828 -8.164 1 98.88 105 ASP A N 1
ATOM 777 C CA . ASP A 1 105 ? -11.297 -2.945 -7.598 1 98.88 105 ASP A CA 1
ATOM 778 C C . ASP A 1 105 ? -11.562 -3.285 -6.133 1 98.88 105 ASP A C 1
ATOM 780 O O . ASP A 1 105 ? -11.734 -4.453 -5.781 1 98.88 105 ASP A O 1
ATOM 784 N N . VAL A 1 106 ? -11.562 -2.254 -5.305 1 98.69 106 VAL A N 1
ATOM 785 C CA . VAL A 1 106 ? -11.883 -2.434 -3.895 1 98.69 106 VAL A CA 1
ATOM 786 C C . VAL A 1 106 ? -13.203 -1.737 -3.576 1 98.69 106 VAL A C 1
ATOM 788 O O . VAL A 1 106 ? -13.398 -0.569 -3.92 1 98.69 106 VAL A O 1
ATOM 791 N N . THR A 1 107 ? -14.062 -2.436 -2.896 1 98.38 107 THR A N 1
ATOM 792 C CA . THR A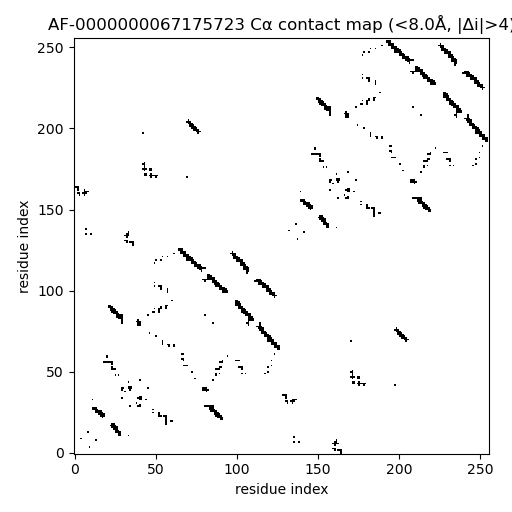 1 107 ? -15.367 -1.905 -2.525 1 98.38 107 THR A CA 1
ATOM 793 C C . THR A 1 107 ? -15.57 -1.975 -1.014 1 98.38 107 THR A C 1
ATOM 795 O O . THR A 1 107 ? -15.062 -2.883 -0.354 1 98.38 107 THR A O 1
ATOM 798 N N . ASP A 1 108 ? -16.156 -0.898 -0.503 1 97.69 108 ASP A N 1
ATOM 799 C CA . ASP A 1 108 ? -16.781 -1.039 0.811 1 97.69 108 ASP A CA 1
ATOM 800 C C . ASP A 1 108 ? -18.047 -1.893 0.731 1 97.69 108 ASP A C 1
ATOM 802 O O . ASP A 1 108 ? -19.125 -1.393 0.386 1 97.69 108 ASP A O 1
ATOM 806 N N . ALA A 1 109 ? -17.859 -3.059 1.108 1 95.62 109 ALA A N 1
ATOM 807 C CA . ALA A 1 109 ? -18.938 -4.027 0.852 1 95.62 109 ALA A CA 1
ATOM 808 C C . ALA A 1 109 ? -20.172 -3.695 1.663 1 95.62 109 ALA A C 1
ATOM 810 O O . ALA A 1 109 ? -21.297 -3.941 1.215 1 95.62 109 ALA A O 1
ATOM 811 N N . GLY A 1 110 ? -20 -3.186 2.873 1 93.88 110 GLY A N 1
ATOM 812 C CA . GLY A 1 110 ? -21.141 -2.828 3.711 1 93.88 110 GLY A CA 1
ATOM 813 C C . GLY A 1 110 ? -21.984 -1.71 3.129 1 93.88 110 GLY A C 1
ATOM 814 O O . GLY A 1 110 ? -23.156 -1.59 3.443 1 93.88 110 GLY A O 1
ATOM 815 N N . ARG A 1 111 ? -21.406 -0.935 2.318 1 93.25 111 ARG A N 1
ATOM 816 C CA . ARG A 1 111 ? -22.094 0.19 1.696 1 93.25 111 ARG A CA 1
ATOM 817 C C . ARG A 1 111 ? -22.25 -0.027 0.196 1 93.25 111 ARG A C 1
ATOM 819 O O . ARG A 1 111 ? -22.859 0.797 -0.496 1 93.25 111 ARG A O 1
ATOM 826 N N . ASP A 1 112 ? -21.75 -1.062 -0.255 1 94.94 112 ASP A N 1
ATOM 827 C CA . ASP A 1 112 ? -21.719 -1.355 -1.685 1 94.94 112 ASP A CA 1
ATOM 828 C C . ASP A 1 112 ? -21.234 -0.15 -2.484 1 94.94 112 ASP A C 1
ATOM 830 O O . ASP A 1 112 ? -21.906 0.303 -3.41 1 94.94 112 ASP A O 1
ATOM 834 N N . ARG A 1 113 ? -20.109 0.388 -2.131 1 96.62 113 ARG A N 1
ATOM 835 C CA . ARG A 1 113 ? -19.531 1.581 -2.74 1 96.62 113 ARG A CA 1
ATOM 836 C C . ARG A 1 113 ? -18.078 1.353 -3.119 1 96.62 113 ARG A C 1
ATOM 838 O O . ARG A 1 113 ? -17.297 0.837 -2.314 1 96.62 113 ARG A O 1
ATOM 845 N N . LEU A 1 114 ? -17.812 1.764 -4.398 1 98.19 114 LEU A N 1
ATOM 846 C CA . LEU A 1 114 ? -16.422 1.69 -4.844 1 98.19 114 LEU A CA 1
ATOM 847 C C . LEU A 1 114 ? -15.523 2.566 -3.979 1 98.19 114 LEU A C 1
ATOM 849 O O . LEU A 1 114 ? -15.859 3.723 -3.705 1 98.19 114 LEU A O 1
ATOM 853 N N . ALA A 1 115 ? -14.398 1.983 -3.539 1 98.12 115 ALA A N 1
ATOM 854 C CA . ALA A 1 115 ? -13.508 2.707 -2.635 1 98.12 115 ALA A CA 1
ATOM 855 C C . ALA A 1 115 ? -12.156 2.98 -3.295 1 98.12 115 ALA A C 1
ATOM 857 O O . ALA A 1 115 ? -11.5 3.975 -2.98 1 98.12 115 ALA A O 1
ATOM 858 N N . ALA A 1 116 ? -11.719 2.096 -4.172 1 98.62 116 ALA A N 1
ATOM 859 C CA . ALA A 1 116 ? -10.43 2.275 -4.848 1 98.62 116 ALA A CA 1
ATOM 860 C C . ALA A 1 116 ? -10.359 1.437 -6.117 1 98.62 116 ALA A C 1
ATOM 862 O O . ALA A 1 116 ? -11.031 0.41 -6.234 1 98.62 116 ALA A O 1
ATOM 863 N N . ARG A 1 117 ? -9.594 1.898 -7.094 1 98.75 117 ARG A N 1
ATOM 864 C CA . ARG A 1 117 ? -9.203 1.168 -8.297 1 98.75 117 ARG A CA 1
ATOM 865 C C . ARG A 1 117 ? -7.688 1.156 -8.453 1 98.75 117 ARG A C 1
ATOM 867 O O . ARG A 1 117 ? -7.023 2.164 -8.203 1 98.75 117 ARG A O 1
ATOM 874 N N . ALA A 1 118 ? -7.242 0.025 -8.898 1 98.88 118 ALA A N 1
ATOM 875 C CA . ALA A 1 118 ? -5.785 -0.062 -8.984 1 98.88 118 ALA A CA 1
ATOM 876 C C . ALA A 1 118 ? -5.359 -0.911 -10.18 1 98.88 118 ALA A C 1
ATOM 878 O O . ALA A 1 118 ? -6.137 -1.728 -10.68 1 98.88 118 ALA A O 1
ATOM 879 N N . THR A 1 119 ? -4.215 -0.64 -10.672 1 98.81 119 THR A N 1
ATOM 880 C CA . THR A 1 119 ? -3.498 -1.489 -11.617 1 98.81 119 THR A CA 1
ATOM 881 C C . THR A 1 119 ? -2.105 -1.83 -11.094 1 98.81 119 THR A C 1
ATOM 883 O O . THR A 1 119 ? -1.409 -0.965 -10.562 1 98.81 119 THR A O 1
ATOM 886 N N . LEU A 1 120 ? -1.781 -3.057 -11.195 1 98.69 120 LEU A N 1
ATOM 887 C CA . LEU A 1 120 ? -0.458 -3.514 -10.781 1 98.69 120 LEU A CA 1
ATOM 888 C C . LEU A 1 120 ? 0.216 -4.305 -11.891 1 98.69 120 LEU A C 1
ATOM 890 O O . LEU A 1 120 ? -0.454 -5.008 -12.656 1 98.69 120 LEU A O 1
ATOM 894 N N . SER A 1 121 ? 1.504 -4.164 -11.922 1 98.62 121 SER A N 1
ATOM 895 C CA . SER A 1 121 ? 2.33 -5 -12.789 1 98.62 121 SER A CA 1
ATOM 896 C C . SER A 1 121 ? 3.281 -5.871 -11.969 1 98.62 121 SER A C 1
ATOM 898 O O . SER A 1 121 ? 3.875 -5.402 -10.992 1 98.62 121 SER A O 1
ATOM 900 N N . PHE A 1 122 ? 3.398 -7.043 -12.406 1 97.94 122 PHE A N 1
ATOM 901 C CA . PHE A 1 122 ? 4.277 -8 -11.742 1 97.94 122 PHE A CA 1
ATOM 902 C C . PHE A 1 122 ? 5.305 -8.562 -12.719 1 97.94 122 PHE A C 1
ATOM 904 O O . PHE A 1 122 ? 4.945 -9.078 -13.781 1 97.94 122 PHE A O 1
ATOM 911 N N . ALA A 1 123 ? 6.555 -8.43 -12.352 1 97.25 123 ALA A N 1
ATOM 912 C CA . ALA A 1 123 ? 7.609 -9.117 -13.094 1 97.25 123 ALA A CA 1
ATOM 913 C C . ALA A 1 123 ? 7.648 -10.602 -12.758 1 97.25 123 ALA A C 1
ATOM 915 O O . ALA A 1 123 ? 7.516 -10.977 -11.586 1 97.25 123 ALA A O 1
ATOM 916 N N . VAL A 1 124 ? 7.793 -11.391 -13.75 1 96.62 124 VAL A N 1
ATOM 917 C CA . VAL A 1 124 ? 7.922 -12.828 -13.555 1 96.62 124 VAL A CA 1
ATOM 918 C C . VAL A 1 124 ? 9.375 -13.188 -13.273 1 96.62 124 VAL A C 1
ATOM 920 O O . VAL A 1 124 ? 10.281 -12.773 -14.008 1 96.62 124 VAL A O 1
ATOM 923 N N . LEU A 1 125 ? 9.547 -13.914 -12.164 1 92.44 125 LEU A N 1
ATOM 924 C CA . LEU A 1 125 ? 10.875 -14.344 -11.758 1 92.44 125 LEU A CA 1
ATOM 925 C C . LEU A 1 125 ? 11.102 -15.812 -12.07 1 92.44 125 LEU A C 1
ATOM 927 O O . LEU A 1 125 ? 10.336 -16.672 -11.617 1 92.44 125 LEU A O 1
ATOM 931 N N . ASP A 1 126 ? 12.141 -16.062 -12.789 1 87.62 126 ASP A N 1
ATOM 932 C CA . ASP A 1 126 ? 12.508 -17.438 -13.125 1 87.62 126 ASP A CA 1
ATOM 933 C C . ASP A 1 126 ? 13.242 -18.094 -11.969 1 87.62 126 ASP A C 1
ATOM 935 O O . ASP A 1 126 ? 13.844 -17.422 -11.133 1 87.62 126 ASP A O 1
ATOM 939 N N . PRO A 1 127 ? 12.977 -19.422 -11.891 1 79.38 127 PRO A N 1
ATOM 940 C CA . PRO A 1 127 ? 13.703 -20.141 -10.852 1 79.38 127 PRO A CA 1
ATOM 941 C C . PRO A 1 127 ? 15.211 -19.922 -10.914 1 79.38 127 PRO A C 1
ATOM 943 O O . PRO A 1 127 ? 15.773 -19.766 -12.008 1 79.38 127 PRO A O 1
ATOM 946 N N . ARG A 1 128 ? 15.812 -19.609 -9.75 1 62.22 128 ARG A N 1
ATOM 947 C CA . ARG A 1 128 ? 17.266 -19.547 -9.75 1 62.22 128 ARG A CA 1
ATOM 948 C C . ARG A 1 128 ? 17.875 -20.891 -10.133 1 62.22 128 ARG A C 1
ATOM 950 O O . ARG A 1 128 ? 17.266 -21.938 -9.93 1 62.22 128 ARG A O 1
ATOM 957 N N . MET B 1 1 ? -0.802 10.602 16.031 1 36.5 1 MET B N 1
ATOM 958 C CA . MET B 1 1 ? -1.857 9.898 15.312 1 36.5 1 MET B CA 1
ATOM 959 C C . MET B 1 1 ? -2.408 8.742 16.141 1 36.5 1 MET B C 1
ATOM 961 O O . MET B 1 1 ? -1.707 7.762 16.391 1 36.5 1 MET B O 1
ATOM 965 N N . LEU B 1 2 ? -3.234 9.133 17.172 1 43.88 2 LEU B N 1
ATOM 966 C CA . LEU B 1 2 ? -3.441 8.273 18.328 1 43.88 2 LEU B CA 1
ATOM 967 C C . LEU B 1 2 ? -4.137 6.977 17.922 1 43.88 2 LEU B C 1
ATOM 969 O O . LEU B 1 2 ? -5.324 6.984 17.578 1 43.88 2 LEU B O 1
ATOM 973 N N . THR B 1 3 ? -3.562 6.258 17 1 55.03 3 THR B N 1
ATOM 974 C CA . THR B 1 3 ? -4.188 4.957 16.781 1 55.03 3 THR B CA 1
ATOM 975 C C . THR B 1 3 ? -4.16 4.125 18.062 1 55.03 3 THR B C 1
ATOM 977 O O . THR B 1 3 ? -3.348 4.371 18.953 1 55.03 3 THR B O 1
ATOM 980 N N . GLU B 1 4 ? -5.242 3.396 18.344 1 59 4 GLU B N 1
ATOM 981 C CA . GLU B 1 4 ? -5.312 2.484 19.469 1 59 4 GLU B CA 1
ATOM 982 C C . GLU B 1 4 ? -4 1.727 19.656 1 59 4 GLU B C 1
ATOM 984 O O . GLU B 1 4 ? -3.289 1.464 18.688 1 59 4 GLU B O 1
ATOM 989 N N . PRO B 1 5 ? -3.533 1.669 20.922 1 56.34 5 PRO B N 1
ATOM 990 C CA . PRO B 1 5 ? -2.301 0.934 21.219 1 56.34 5 PRO B CA 1
ATOM 991 C C . PRO B 1 5 ? -2.209 -0.39 20.453 1 56.34 5 PRO B C 1
ATOM 993 O O . PRO B 1 5 ? -1.108 -0.866 20.172 1 56.34 5 PRO B O 1
ATOM 996 N N . THR B 1 6 ? -3.326 -0.879 20.062 1 64.5 6 THR B N 1
ATOM 997 C CA . THR B 1 6 ? -3.34 -2.18 19.391 1 64.5 6 THR B CA 1
ATOM 998 C C . THR B 1 6 ? -3.377 -2.014 17.875 1 64.5 6 THR B C 1
ATOM 1000 O O . THR B 1 6 ? -3.551 -2.99 17.141 1 64.5 6 THR B O 1
ATOM 1003 N N . HIS B 1 7 ? -3.145 -0.83 17.547 1 75 7 HIS B N 1
ATOM 1004 C CA . HIS B 1 7 ? -3.229 -0.597 16.109 1 75 7 HIS B CA 1
ATOM 1005 C C . HIS B 1 7 ? -2.088 -1.289 15.367 1 75 7 HIS B C 1
ATOM 1007 O O . HIS B 1 7 ? -0.942 -1.26 15.828 1 75 7 HIS B O 1
ATOM 1013 N N . VAL B 1 8 ? -2.373 -1.999 14.234 1 76.75 8 VAL B N 1
ATOM 1014 C CA . VAL B 1 8 ? -1.433 -2.818 13.477 1 76.75 8 VAL B CA 1
ATOM 1015 C C . VAL B 1 8 ? -0.226 -1.978 13.07 1 76.75 8 VAL B C 1
ATOM 1017 O O . VAL B 1 8 ? 0.899 -2.48 13.008 1 76.75 8 VAL B O 1
ATOM 1020 N N . LEU B 1 9 ? -0.464 -0.754 12.906 1 76.31 9 LEU B N 1
ATOM 1021 C CA . LEU B 1 9 ? 0.623 0.124 12.484 1 76.31 9 LEU B CA 1
ATOM 1022 C C . LEU B 1 9 ? 1.69 0.225 13.57 1 76.31 9 LEU B C 1
ATOM 1024 O O . LEU B 1 9 ? 2.867 0.436 13.273 1 76.31 9 LEU B O 1
ATOM 1028 N N . HIS B 1 10 ? 1.215 -0.019 14.703 1 75.88 10 HIS B N 1
ATOM 1029 C CA . HIS B 1 10 ? 2.164 -0.018 15.812 1 75.88 10 HIS B CA 1
ATOM 1030 C C . HIS B 1 10 ? 3.039 -1.267 15.789 1 75.88 10 HIS B C 1
ATOM 1032 O O . HIS B 1 10 ? 4.16 -1.254 16.312 1 75.88 10 HIS B O 1
ATOM 1038 N N . GLN B 1 11 ? 2.543 -2.193 15.078 1 77.31 11 GLN B N 1
ATOM 1039 C CA . GLN B 1 11 ? 3.273 -3.455 15.016 1 77.31 11 GLN B CA 1
ATOM 1040 C C . GLN B 1 11 ? 4.309 -3.432 13.891 1 77.31 11 GLN B C 1
ATOM 1042 O O . GLN B 1 11 ? 5.18 -4.301 13.828 1 77.31 11 GLN B O 1
ATOM 1047 N N . LEU B 1 12 ? 4.25 -2.424 13.117 1 83.31 12 LEU B N 1
ATOM 1048 C CA . LEU B 1 12 ? 5.156 -2.369 11.977 1 83.31 12 LEU B CA 1
ATOM 1049 C C . LEU B 1 12 ? 6.539 -1.887 12.398 1 83.31 12 LEU B C 1
ATOM 1051 O O . LEU B 1 12 ? 7.504 -2.021 11.641 1 83.31 12 LEU B O 1
ATOM 1055 N N . GLY B 1 13 ? 6.613 -1.401 13.602 1 81.62 13 GLY B N 1
ATOM 1056 C CA . GLY B 1 13 ? 7.918 -1.013 14.117 1 81.62 13 GLY B CA 1
ATOM 1057 C C . GLY B 1 13 ? 8.5 0.195 13.406 1 81.62 13 GLY B C 1
ATOM 1058 O O . GLY B 1 13 ? 9.703 0.238 13.133 1 81.62 13 GLY B O 1
ATOM 1059 N N . MET B 1 14 ? 7.676 1.132 13.148 1 90.69 14 MET B N 1
ATOM 1060 C CA . MET B 1 14 ? 8.125 2.334 12.453 1 90.69 14 MET B CA 1
ATOM 1061 C C . MET B 1 14 ? 8.75 3.328 13.43 1 90.69 14 MET B C 1
ATOM 1063 O O . MET B 1 14 ? 8.258 3.49 14.547 1 90.69 14 MET B O 1
ATOM 1067 N N . ARG B 1 15 ? 9.844 3.91 12.977 1 94.56 15 ARG B N 1
ATOM 1068 C CA . ARG B 1 15 ? 10.539 4.922 13.766 1 94.56 15 ARG B CA 1
ATOM 1069 C C . ARG B 1 15 ? 10.656 6.23 12.984 1 94.56 15 ARG B C 1
ATOM 1071 O O . ARG B 1 15 ? 11.055 6.23 11.82 1 94.56 15 ARG B O 1
ATOM 1078 N N . ASP B 1 16 ? 10.328 7.305 13.688 1 95.44 16 ASP B N 1
ATOM 1079 C CA . ASP B 1 16 ? 10.508 8.625 13.094 1 95.44 16 ASP B CA 1
ATOM 1080 C C . ASP B 1 16 ? 11.977 9.055 13.141 1 95.44 16 ASP B C 1
ATOM 1082 O O . ASP B 1 16 ? 12.586 9.062 14.211 1 95.44 16 ASP B O 1
ATOM 1086 N N . VAL B 1 17 ? 12.5 9.438 12.039 1 97.31 17 VAL B N 1
ATOM 1087 C CA . VAL B 1 17 ? 13.898 9.859 11.953 1 97.31 17 VAL B CA 1
ATOM 1088 C C . VAL B 1 17 ? 13.977 11.375 11.789 1 97.31 17 VAL B C 1
ATOM 1090 O O . VAL B 1 17 ? 14.852 12.023 12.367 1 97.31 17 VAL B O 1
ATOM 1093 N N . GLU B 1 18 ? 13.195 11.891 10.898 1 97.75 18 GLU B N 1
ATOM 1094 C CA . GLU B 1 18 ? 13.125 13.32 10.609 1 97.75 18 GLU B CA 1
ATOM 1095 C C . GLU B 1 18 ? 11.695 13.758 10.32 1 97.75 18 GLU B C 1
ATOM 1097 O O . GLU B 1 18 ? 10.945 13.039 9.648 1 97.75 18 GLU B O 1
ATOM 1102 N N . GLU B 1 19 ? 11.328 14.836 10.891 1 96.94 19 GLU B N 1
ATOM 1103 C CA . GLU B 1 19 ? 10.016 15.422 10.664 1 96.94 19 GLU B CA 1
ATOM 1104 C C . GLU B 1 19 ? 10.109 16.938 10.547 1 96.94 19 GLU B C 1
ATOM 1106 O O . GLU B 1 19 ? 10.32 17.641 11.539 1 96.94 19 GLU B O 1
ATOM 1111 N N . THR B 1 20 ? 10.008 17.438 9.398 1 96.38 20 THR B N 1
ATOM 1112 C CA . THR B 1 20 ? 9.93 18.859 9.094 1 96.38 20 THR B CA 1
ATOM 1113 C C . THR B 1 20 ? 8.781 19.156 8.125 1 96.38 20 THR B C 1
ATOM 1115 O O . THR B 1 20 ? 8.086 18.234 7.691 1 96.38 20 THR B O 1
ATOM 1118 N N . ASP B 1 21 ? 8.578 20.438 7.797 1 95.44 21 ASP B N 1
ATOM 1119 C CA . ASP B 1 21 ? 7.512 20.797 6.867 1 95.44 21 ASP B CA 1
ATOM 1120 C C . ASP B 1 21 ? 7.895 20.453 5.43 1 95.44 21 ASP B C 1
ATOM 1122 O O . ASP B 1 21 ? 7.043 20.453 4.539 1 95.44 21 ASP B O 1
ATOM 1126 N N . GLU B 1 22 ? 9.141 20.109 5.211 1 96.12 22 GLU B N 1
ATOM 1127 C CA . GLU B 1 22 ? 9.602 19.859 3.848 1 96.12 22 GLU B CA 1
ATOM 1128 C C . GLU B 1 22 ? 10 18.406 3.646 1 96.12 22 GLU B C 1
ATOM 1130 O O . GLU B 1 22 ? 10.125 17.938 2.512 1 96.12 22 GLU B O 1
ATOM 1135 N N . ARG B 1 23 ? 10.227 17.766 4.82 1 98 23 ARG B N 1
ATOM 1136 C CA . ARG B 1 23 ? 10.805 16.438 4.727 1 98 23 ARG B CA 1
ATOM 1137 C C . ARG B 1 23 ? 10.344 15.555 5.883 1 98 23 ARG B C 1
ATOM 1139 O O . ARG B 1 23 ? 10.328 15.992 7.035 1 98 23 ARG B O 1
ATOM 1146 N N . MET B 1 24 ? 9.859 14.328 5.551 1 98.44 24 MET B N 1
ATOM 1147 C CA . MET B 1 24 ? 9.508 13.297 6.523 1 98.44 24 MET B CA 1
ATOM 1148 C C . MET B 1 24 ? 10.305 12.016 6.277 1 98.44 24 MET B C 1
ATOM 1150 O O . MET B 1 24 ? 10.273 11.469 5.176 1 98.44 24 MET B O 1
ATOM 1154 N N . VAL B 1 25 ? 11.094 11.594 7.305 1 98.75 25 VAL B N 1
ATOM 1155 C CA . VAL B 1 25 ? 11.875 10.359 7.191 1 98.75 25 VAL B CA 1
ATOM 1156 C C . VAL B 1 25 ? 11.406 9.352 8.242 1 98.75 25 VAL B C 1
ATOM 1158 O O . VAL B 1 25 ? 11.43 9.633 9.438 1 98.75 25 VAL B O 1
ATOM 1161 N N . ILE B 1 26 ? 10.945 8.242 7.797 1 98 26 ILE B N 1
ATOM 1162 C CA . ILE B 1 26 ? 10.477 7.156 8.656 1 98 26 ILE B CA 1
ATOM 1163 C C . ILE B 1 26 ? 11.219 5.867 8.297 1 98 26 ILE B C 1
ATOM 1165 O O . ILE B 1 26 ? 11.414 5.562 7.117 1 98 26 ILE B O 1
ATOM 1169 N N . GLU B 1 27 ? 11.609 5.117 9.289 1 97.44 27 GLU B N 1
ATOM 1170 C CA . GLU B 1 27 ? 12.25 3.824 9.062 1 97.44 27 GLU B CA 1
ATOM 1171 C C . GLU B 1 27 ? 11.398 2.684 9.609 1 97.44 27 GLU B C 1
ATOM 1173 O O . GLU B 1 27 ? 10.727 2.836 10.633 1 97.44 27 GLU B O 1
ATOM 1178 N N . MET B 1 28 ? 11.406 1.602 8.891 1 94.88 28 MET B N 1
ATOM 1179 C CA . MET B 1 28 ? 10.719 0.373 9.281 1 94.88 28 MET B CA 1
ATOM 1180 C C . MET B 1 28 ? 11.648 -0.831 9.164 1 94.88 28 MET B C 1
ATOM 1182 O O . MET B 1 28 ? 12.188 -1.106 8.094 1 94.88 28 MET B O 1
ATOM 1186 N N . ASP B 1 29 ? 11.758 -1.572 10.258 1 90.19 29 ASP B N 1
ATOM 1187 C CA . ASP B 1 29 ? 12.664 -2.713 10.258 1 90.19 29 ASP B CA 1
ATOM 1188 C C . ASP B 1 29 ? 12.102 -3.869 9.438 1 90.19 29 ASP B C 1
ATOM 1190 O O . ASP B 1 29 ? 10.891 -4.082 9.406 1 90.19 29 ASP B O 1
ATOM 1194 N N . ASN B 1 30 ? 13.039 -4.539 8.82 1 88.06 30 ASN B N 1
ATOM 1195 C CA . ASN B 1 30 ? 12.688 -5.797 8.172 1 88.06 30 ASN B CA 1
ATOM 1196 C C . ASN B 1 30 ? 12.656 -6.953 9.164 1 88.06 30 ASN B C 1
ATOM 1198 O O . ASN B 1 30 ? 13.695 -7.535 9.484 1 88.06 30 ASN B O 1
ATOM 1202 N N . ARG B 1 31 ? 11.594 -7.285 9.664 1 86.88 31 ARG B N 1
ATOM 1203 C CA . ARG B 1 31 ? 11.422 -8.375 10.625 1 86.88 31 ARG B CA 1
ATOM 1204 C C . ARG B 1 31 ? 10.711 -9.562 9.984 1 86.88 31 ARG B C 1
ATOM 1206 O O . ARG B 1 31 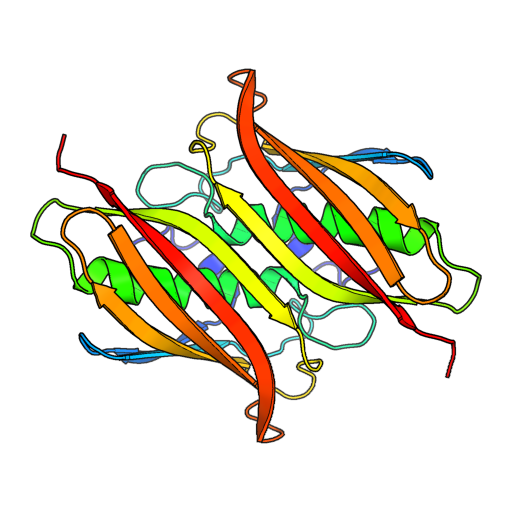? 9.922 -9.391 9.047 1 86.88 31 ARG B O 1
ATOM 1213 N N . PRO B 1 32 ? 10.984 -10.734 10.523 1 80.81 32 PRO B N 1
ATOM 1214 C CA . PRO B 1 32 ? 10.375 -11.938 9.938 1 80.81 32 PRO B CA 1
ATOM 1215 C C . PRO B 1 32 ? 8.859 -11.836 9.836 1 80.81 32 PRO B C 1
ATOM 1217 O O . PRO B 1 32 ? 8.258 -12.43 8.93 1 80.81 32 PRO B O 1
ATOM 1220 N N . GLU B 1 33 ? 8.242 -11.039 10.703 1 80.81 33 GLU B N 1
ATOM 1221 C CA . GLU B 1 33 ? 6.785 -10.898 10.727 1 80.81 33 GLU B CA 1
ATOM 1222 C C . GLU B 1 33 ? 6.293 -10.039 9.57 1 80.81 33 GLU B C 1
ATOM 1224 O O . GLU B 1 33 ? 5.09 -9.953 9.32 1 80.81 33 GLU B O 1
ATOM 1229 N N . LEU B 1 34 ? 7.23 -9.406 8.844 1 84.38 34 LEU B N 1
ATOM 1230 C CA . LEU B 1 34 ? 6.852 -8.43 7.832 1 84.38 34 LEU B CA 1
ATOM 1231 C C . LEU B 1 34 ? 7.332 -8.867 6.449 1 84.38 34 LEU B C 1
ATOM 1233 O O . LEU B 1 34 ? 7.09 -8.172 5.457 1 84.38 34 LEU B O 1
ATOM 1237 N N . THR B 1 35 ? 8.023 -10.039 6.395 1 83 35 THR B N 1
ATOM 1238 C CA . THR B 1 35 ? 8.703 -10.406 5.156 1 83 35 THR B CA 1
ATOM 1239 C C . THR B 1 35 ? 7.887 -11.43 4.371 1 83 35 THR B C 1
ATOM 1241 O O . THR B 1 35 ? 7.035 -12.117 4.941 1 83 35 THR B O 1
ATOM 1244 N N . ASN B 1 36 ? 8.133 -11.422 3.088 1 80.06 36 ASN B N 1
ATOM 1245 C CA . ASN B 1 36 ? 7.57 -12.453 2.225 1 80.06 36 ASN B CA 1
ATOM 1246 C C . ASN B 1 36 ? 8.383 -13.75 2.293 1 80.06 36 ASN B C 1
ATOM 1248 O O . ASN B 1 36 ? 9.273 -13.875 3.133 1 80.06 36 ASN B O 1
ATOM 1252 N N . ILE B 1 37 ? 7.957 -14.688 1.44 1 73.69 37 ILE B N 1
ATOM 1253 C CA . ILE B 1 37 ? 8.547 -16.016 1.49 1 73.69 37 ILE B CA 1
ATOM 1254 C C . ILE B 1 37 ? 10.016 -15.953 1.095 1 73.69 37 ILE B C 1
ATOM 1256 O O . ILE B 1 37 ? 10.789 -16.875 1.374 1 73.69 37 ILE B O 1
ATOM 1260 N N . ARG B 1 38 ? 10.406 -14.867 0.481 1 80.25 38 ARG B N 1
ATOM 1261 C CA . ARG B 1 38 ? 11.781 -14.734 0.029 1 80.25 38 ARG B CA 1
ATOM 1262 C C . ARG B 1 38 ? 12.609 -13.922 1.024 1 80.25 38 ARG B C 1
ATOM 1264 O O . ARG B 1 38 ? 13.781 -13.625 0.773 1 80.25 38 ARG B O 1
ATOM 1271 N N . GLY B 1 39 ? 12.008 -13.469 2.021 1 83.88 39 GLY B N 1
ATOM 1272 C CA . GLY B 1 39 ? 12.719 -12.758 3.07 1 83.88 39 GLY B CA 1
ATOM 1273 C C . GLY B 1 39 ? 12.727 -11.25 2.871 1 83.88 39 GLY B C 1
ATOM 1274 O O . GLY B 1 39 ? 13.344 -10.523 3.646 1 83.88 39 GLY B O 1
ATOM 1275 N N . ALA B 1 40 ? 12.156 -10.836 1.87 1 89.31 40 ALA B N 1
ATOM 1276 C CA . ALA B 1 40 ? 12.062 -9.398 1.613 1 89.31 40 ALA B CA 1
ATOM 1277 C C . ALA B 1 40 ? 10.773 -8.828 2.191 1 89.31 40 ALA B C 1
ATOM 1279 O O . ALA B 1 40 ? 9.781 -9.547 2.352 1 89.31 40 ALA B O 1
ATOM 1280 N N . LEU B 1 41 ? 10.859 -7.547 2.537 1 90.94 41 LEU B N 1
ATOM 1281 C CA . LEU B 1 41 ? 9.656 -6.883 3.023 1 90.94 41 LEU B CA 1
ATOM 1282 C C . LEU B 1 41 ? 8.516 -7.008 2.014 1 90.94 41 LEU B C 1
ATOM 1284 O O . LEU B 1 41 ? 8.734 -6.871 0.809 1 90.94 41 LEU B O 1
ATOM 1288 N N . GLN B 1 42 ? 7.359 -7.25 2.541 1 90.44 42 GLN B N 1
ATOM 1289 C CA . GLN B 1 42 ? 6.184 -7.332 1.681 1 90.44 42 GLN B CA 1
ATOM 1290 C C . GLN B 1 42 ? 5.953 -6.023 0.935 1 90.44 42 GLN B C 1
ATOM 1292 O O . GLN B 1 42 ? 5.965 -4.949 1.539 1 90.44 42 GLN B O 1
ATOM 1297 N N . GLY B 1 43 ? 5.676 -6.094 -0.391 1 91.81 43 GLY B N 1
ATOM 1298 C CA . GLY B 1 43 ? 5.426 -4.91 -1.193 1 91.81 43 GLY B CA 1
ATOM 1299 C C . GLY B 1 43 ? 4.312 -4.035 -0.64 1 91.81 43 GLY B C 1
ATOM 1300 O O . GLY B 1 43 ? 4.434 -2.811 -0.613 1 91.81 43 GLY B O 1
ATOM 1301 N N . GLY B 1 44 ? 3.242 -4.672 -0.253 1 93.25 44 GLY B N 1
ATOM 1302 C CA . GLY B 1 44 ? 2.137 -3.941 0.346 1 93.25 44 GLY B CA 1
ATOM 1303 C C . GLY B 1 44 ? 2.531 -3.182 1.599 1 93.25 44 GLY B C 1
ATOM 1304 O O . GLY B 1 44 ? 2.021 -2.09 1.855 1 93.25 44 GLY B O 1
ATOM 1305 N N . LEU B 1 45 ? 3.41 -3.691 2.371 1 92.56 45 LEU B N 1
ATOM 1306 C CA . LEU B 1 45 ? 3.859 -3.01 3.582 1 92.56 45 LEU B CA 1
ATOM 1307 C C . LEU B 1 45 ? 4.793 -1.854 3.24 1 92.56 45 LEU B C 1
ATOM 1309 O O . LEU B 1 45 ? 4.801 -0.833 3.932 1 92.56 45 LEU B O 1
ATOM 1313 N N . VAL B 1 46 ? 5.578 -2.045 2.176 1 95.69 46 VAL B N 1
ATOM 1314 C CA . VAL B 1 46 ? 6.355 -0.919 1.671 1 95.69 46 VAL B CA 1
ATOM 1315 C C . VAL B 1 46 ? 5.418 0.204 1.232 1 95.69 46 VAL B C 1
ATOM 1317 O O . VAL B 1 46 ? 5.645 1.372 1.558 1 95.69 46 VAL B O 1
ATOM 1320 N N . ALA B 1 47 ? 4.363 -0.152 0.532 1 96.88 47 ALA B N 1
ATOM 1321 C CA . ALA B 1 47 ? 3.359 0.833 0.136 1 96.88 47 ALA B CA 1
ATOM 1322 C C . ALA B 1 47 ? 2.744 1.51 1.356 1 96.88 47 ALA B C 1
ATOM 1324 O O . ALA B 1 47 ? 2.465 2.711 1.333 1 96.88 47 ALA B O 1
ATOM 1325 N N . THR B 1 48 ? 2.492 0.759 2.406 1 94.81 48 THR B N 1
ATOM 1326 C CA . THR B 1 48 ? 1.957 1.3 3.65 1 94.81 48 THR B CA 1
ATOM 1327 C C . THR B 1 48 ? 2.922 2.314 4.258 1 94.81 48 THR B C 1
ATOM 1329 O O . THR B 1 48 ? 2.51 3.4 4.672 1 94.81 48 THR B O 1
ATOM 1332 N N . LEU B 1 49 ? 4.184 1.964 4.34 1 96.06 49 LEU B N 1
ATOM 1333 C CA . LEU B 1 49 ? 5.219 2.869 4.828 1 96.06 49 LEU B CA 1
ATOM 1334 C C . LEU B 1 49 ? 5.23 4.164 4.023 1 96.06 49 LEU B C 1
ATOM 1336 O O . LEU B 1 49 ? 5.305 5.254 4.594 1 96.06 49 LEU B O 1
ATOM 1340 N N . ILE B 1 50 ? 5.16 4.004 2.732 1 98.12 50 ILE B N 1
ATOM 1341 C CA . ILE B 1 50 ? 5.125 5.141 1.816 1 98.12 50 ILE B CA 1
ATOM 1342 C C . ILE B 1 50 ? 3.924 6.027 2.139 1 98.12 50 ILE B C 1
ATOM 1344 O O . ILE B 1 50 ? 4.062 7.242 2.283 1 98.12 50 ILE B O 1
ATOM 1348 N N . ASP B 1 51 ? 2.818 5.438 2.27 1 97.31 51 ASP B N 1
ATOM 1349 C CA . ASP B 1 51 ? 1.578 6.148 2.562 1 97.31 51 ASP B CA 1
ATOM 1350 C C . ASP B 1 51 ? 1.689 6.93 3.871 1 97.31 51 ASP B C 1
ATOM 1352 O O . ASP B 1 51 ? 1.275 8.094 3.945 1 97.31 51 ASP B O 1
ATOM 1356 N N . ILE B 1 52 ? 2.203 6.352 4.848 1 95.62 52 ILE B N 1
ATOM 1357 C CA . ILE B 1 52 ? 2.309 6.957 6.168 1 95.62 52 ILE B CA 1
ATOM 1358 C C . ILE B 1 52 ? 3.266 8.148 6.117 1 95.62 52 ILE B C 1
ATOM 1360 O O . ILE B 1 52 ? 2.938 9.242 6.582 1 95.62 52 ILE B O 1
ATOM 1364 N N . ALA B 1 53 ? 4.441 7.922 5.551 1 97.81 53 ALA B N 1
ATOM 1365 C CA . ALA B 1 53 ? 5.426 9 5.461 1 97.81 53 ALA B CA 1
ATOM 1366 C C . ALA B 1 53 ? 4.867 10.188 4.688 1 97.81 53 ALA B C 1
ATOM 1368 O O . ALA B 1 53 ? 4.957 11.328 5.148 1 97.81 53 ALA B O 1
ATOM 1369 N N . ALA B 1 54 ? 4.305 9.906 3.574 1 98.19 54 ALA B N 1
ATOM 1370 C CA . ALA B 1 54 ? 3.76 10.961 2.717 1 98.19 54 ALA B CA 1
ATOM 1371 C C . ALA B 1 54 ? 2.559 11.633 3.373 1 98.19 54 ALA B C 1
ATOM 1373 O O . ALA B 1 54 ? 2.422 12.859 3.318 1 98.19 54 ALA B O 1
ATOM 1374 N N . GLY B 1 55 ? 1.678 10.852 3.896 1 96.5 55 GLY B N 1
ATOM 1375 C CA . GLY B 1 55 ? 0.489 11.383 4.539 1 96.5 55 GLY B CA 1
ATOM 1376 C C . GLY B 1 55 ? 0.803 12.297 5.715 1 96.5 55 GLY B C 1
ATOM 1377 O O . GLY B 1 55 ? 0.175 13.344 5.879 1 96.5 55 GLY B O 1
ATOM 1378 N N . ARG B 1 56 ? 1.694 11.859 6.52 1 95.5 56 ARG B N 1
ATOM 1379 C CA . ARG B 1 56 ? 2.102 12.688 7.652 1 95.5 56 ARG B CA 1
ATOM 1380 C C . ARG B 1 56 ? 2.715 14 7.184 1 95.5 56 ARG B C 1
ATOM 1382 O O . ARG B 1 56 ? 2.443 15.055 7.754 1 95.5 56 ARG B O 1
ATOM 1389 N N . LEU B 1 57 ? 3.568 13.93 6.18 1 97.75 57 LEU B N 1
ATOM 1390 C CA . LEU B 1 57 ? 4.129 15.156 5.621 1 97.75 57 LEU B CA 1
ATOM 1391 C C . LEU B 1 57 ? 3.027 16.078 5.117 1 97.75 57 LEU B C 1
ATOM 1393 O O . LEU B 1 57 ? 3.006 17.266 5.449 1 97.75 57 LEU B O 1
ATOM 1397 N N . ALA B 1 58 ? 2.164 15.531 4.363 1 97.56 58 ALA B N 1
ATOM 1398 C CA . ALA B 1 58 ? 1.06 16.312 3.822 1 97.56 58 ALA B CA 1
ATOM 1399 C C . ALA B 1 58 ? 0.222 16.938 4.941 1 97.56 58 ALA B C 1
ATOM 1401 O O . ALA B 1 58 ? -0.204 18.078 4.852 1 97.56 58 ALA B O 1
ATOM 1402 N N . GLY B 1 59 ? -0.048 16.125 5.93 1 95.31 59 GLY B N 1
ATOM 1403 C CA . GLY B 1 59 ? -0.833 16.594 7.062 1 95.31 59 GLY B CA 1
AT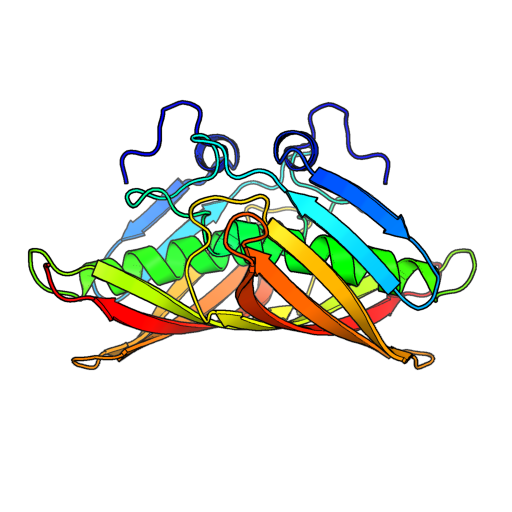OM 1404 C C . GLY B 1 59 ? -0.223 17.797 7.762 1 95.31 59 GLY B C 1
ATOM 1405 O O . GLY B 1 59 ? -0.937 18.594 8.359 1 95.31 59 GLY B O 1
ATOM 1406 N N . ARG B 1 60 ? 1.051 17.953 7.656 1 95.25 60 ARG B N 1
ATOM 1407 C CA . ARG B 1 60 ? 1.746 19.062 8.281 1 95.25 60 ARG B CA 1
ATOM 1408 C C . ARG B 1 60 ? 1.516 20.359 7.504 1 95.25 60 ARG B C 1
ATOM 1410 O O . ARG B 1 60 ? 1.78 21.453 8.008 1 95.25 60 ARG B O 1
ATOM 1417 N N . LEU B 1 61 ? 1.073 20.219 6.355 1 95.69 61 LEU B N 1
ATOM 1418 C CA . LEU B 1 61 ? 1.039 21.375 5.461 1 95.69 61 LEU B CA 1
ATOM 1419 C C . LEU B 1 61 ? -0.354 21.984 5.422 1 95.69 61 LEU B C 1
ATOM 1421 O O . LEU B 1 61 ? -0.583 22.969 4.711 1 95.69 61 LEU B O 1
ATOM 1425 N N . VAL B 1 62 ? -1.196 21.344 6.102 1 94.06 62 VAL B N 1
ATOM 1426 C CA . VAL B 1 62 ? -2.555 21.875 6.059 1 94.06 62 VAL B CA 1
ATOM 1427 C C . VAL B 1 62 ? -2.857 22.641 7.352 1 94.06 62 VAL B C 1
ATOM 1429 O O . VAL B 1 62 ? -2.123 22.516 8.336 1 94.06 62 VAL B O 1
ATOM 1432 N N . GLY B 1 63 ? -3.906 23.453 7.289 1 90.19 63 GLY B N 1
ATOM 1433 C CA . GLY B 1 63 ? -4.23 24.328 8.398 1 90.19 63 GLY B CA 1
ATOM 1434 C C . GLY B 1 63 ? -4.965 23.625 9.523 1 90.19 63 GLY B C 1
ATOM 1435 O O . GLY B 1 63 ? -5.297 22.438 9.414 1 90.19 63 GLY B O 1
ATOM 1436 N N . PRO B 1 64 ? -5.145 24.359 10.664 1 89.69 64 PRO B N 1
ATOM 1437 C CA . PRO B 1 64 ? -5.875 23.781 11.797 1 89.69 64 PRO B CA 1
ATOM 1438 C C . PRO B 1 64 ? -7.266 23.297 11.406 1 89.69 64 PRO B C 1
ATOM 1440 O O . PRO B 1 64 ? -7.98 23.969 10.664 1 89.69 64 PRO B O 1
ATOM 1443 N N . GLY B 1 65 ? -7.598 22.156 11.859 1 89.5 65 GLY B N 1
ATOM 1444 C CA . GLY B 1 65 ? -8.914 21.594 11.594 1 89.5 65 GLY B CA 1
ATOM 1445 C C . GLY B 1 65 ? -8.992 20.859 10.258 1 89.5 65 GLY B C 1
ATOM 1446 O O . GLY B 1 65 ? -9.945 20.141 10 1 89.5 65 GLY B O 1
ATOM 1447 N N . GLN B 1 66 ? -8.008 21.188 9.422 1 91.88 66 GLN B N 1
ATOM 1448 C CA . GLN B 1 66 ? -7.988 20.516 8.133 1 91.88 66 GLN B CA 1
ATOM 1449 C C . GLN B 1 66 ? -7.305 19.156 8.242 1 91.88 66 GLN B C 1
ATOM 1451 O O . GLN B 1 66 ? -6.52 18.922 9.172 1 91.88 66 GLN B O 1
ATOM 1456 N N . ASP B 1 67 ? -7.711 18.281 7.281 1 92.62 67 ASP B N 1
ATOM 1457 C CA . ASP B 1 67 ? -7.094 16.969 7.152 1 92.62 67 ASP B CA 1
ATOM 1458 C C . ASP B 1 67 ? -6.801 16.641 5.688 1 92.62 67 ASP B C 1
ATOM 1460 O O . ASP B 1 67 ? -7.117 17.422 4.793 1 92.62 67 ASP B O 1
ATOM 1464 N N . VAL B 1 68 ? -6.109 15.531 5.555 1 94.44 68 VAL B N 1
ATOM 1465 C CA . VAL B 1 68 ? -5.84 15.102 4.188 1 94.44 68 VAL B CA 1
ATOM 1466 C C . VAL B 1 68 ? -6.281 13.648 4.008 1 94.44 68 VAL B C 1
ATOM 1468 O O . VAL B 1 68 ? -6.359 12.891 4.977 1 94.44 68 VAL B O 1
ATOM 1471 N N . THR B 1 69 ? -6.605 13.305 2.818 1 95.12 69 THR B N 1
ATOM 1472 C CA . THR B 1 69 ? -6.887 11.93 2.426 1 95.12 69 THR B CA 1
ATOM 1473 C C . THR B 1 69 ? -6.184 11.586 1.115 1 95.12 69 THR B C 1
ATOM 1475 O O . THR B 1 69 ? -6.059 12.43 0.23 1 95.12 69 THR B O 1
ATOM 1478 N N . THR B 1 70 ? -5.684 10.375 1.069 1 96.5 70 THR B N 1
ATOM 1479 C CA . THR B 1 70 ? -4.949 9.953 -0.12 1 96.5 70 THR B CA 1
ATOM 1480 C C . THR B 1 70 ? -5.875 9.883 -1.331 1 96.5 70 THR B C 1
ATOM 1482 O O . THR B 1 70 ? -6.934 9.258 -1.275 1 96.5 70 THR B O 1
ATOM 1485 N N . ALA B 1 71 ? -5.5 10.555 -2.375 1 97.75 71 ALA B N 1
ATOM 1486 C CA . ALA B 1 71 ? -6.25 10.523 -3.627 1 97.75 71 ALA B CA 1
ATOM 1487 C C . ALA B 1 71 ? -5.656 9.516 -4.602 1 97.75 71 ALA B C 1
ATOM 1489 O O . ALA B 1 71 ? -6.387 8.727 -5.211 1 97.75 71 ALA B O 1
ATOM 1490 N N . ASP B 1 72 ? -4.34 9.57 -4.715 1 97.94 72 ASP B N 1
ATOM 1491 C CA . ASP B 1 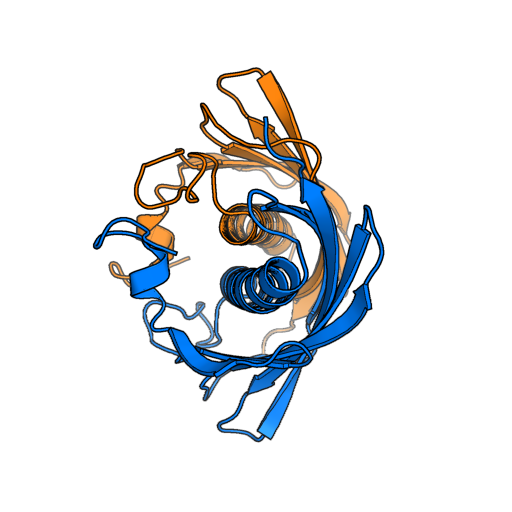72 ? -3.67 8.625 -5.598 1 97.94 72 ASP B CA 1
ATOM 1492 C C . ASP B 1 72 ? -2.289 8.25 -5.062 1 97.94 72 ASP B C 1
ATOM 1494 O O . ASP B 1 72 ? -1.681 9.023 -4.316 1 97.94 72 ASP B O 1
ATOM 1498 N N . MET B 1 73 ? -1.863 7.117 -5.465 1 98.44 73 MET B N 1
ATOM 1499 C CA . MET B 1 73 ? -0.553 6.578 -5.109 1 98.44 73 MET B CA 1
ATOM 1500 C C . MET B 1 73 ? 0.048 5.801 -6.273 1 98.44 73 MET B C 1
ATOM 1502 O O . MET B 1 73 ? -0.581 4.879 -6.801 1 98.44 73 MET B O 1
ATOM 1506 N N . ASN B 1 74 ? 1.168 6.238 -6.684 1 98.69 74 ASN B N 1
ATOM 1507 C CA . ASN B 1 74 ? 1.938 5.531 -7.699 1 98.69 74 ASN B CA 1
ATOM 1508 C C . ASN B 1 74 ? 3.293 5.078 -7.164 1 98.69 74 ASN B C 1
ATOM 1510 O O . ASN B 1 74 ? 4.094 5.898 -6.719 1 98.69 74 ASN B O 1
ATOM 1514 N N . VAL B 1 75 ? 3.516 3.797 -7.18 1 98.75 75 VAL B N 1
ATOM 1515 C CA . VAL B 1 75 ? 4.754 3.248 -6.637 1 98.75 75 VAL B CA 1
ATOM 1516 C C . VAL B 1 75 ? 5.48 2.443 -7.715 1 98.75 75 VAL B C 1
ATOM 1518 O O . VAL B 1 75 ? 4.875 1.604 -8.383 1 98.75 75 VAL B O 1
ATOM 1521 N N . HIS B 1 76 ? 6.691 2.711 -7.898 1 98.62 76 HIS B N 1
ATOM 1522 C CA . HIS B 1 76 ? 7.598 1.873 -8.68 1 98.62 76 HIS B CA 1
ATOM 1523 C C . HIS B 1 76 ? 8.555 1.104 -7.77 1 98.62 76 HIS B C 1
ATOM 1525 O O . HIS B 1 76 ? 9.367 1.705 -7.07 1 98.62 76 HIS B O 1
ATOM 1531 N N . PHE B 1 77 ? 8.422 -0.186 -7.812 1 97.94 77 PHE B N 1
ATOM 1532 C CA . PHE B 1 77 ? 9.32 -1.03 -7.039 1 97.94 77 PHE B CA 1
ATOM 1533 C C . PHE B 1 77 ? 10.555 -1.394 -7.855 1 97.94 77 PHE B C 1
ATOM 1535 O O . PHE B 1 77 ? 10.445 -1.934 -8.953 1 97.94 77 PHE B O 1
ATOM 1542 N N . VAL B 1 78 ? 11.695 -1.129 -7.262 1 96.5 78 VAL B N 1
ATOM 1543 C CA . VAL B 1 78 ? 12.945 -1.224 -8.023 1 96.5 78 VAL B CA 1
ATOM 1544 C C . VAL B 1 78 ? 13.742 -2.436 -7.551 1 96.5 78 VAL B C 1
ATOM 1546 O O . VAL B 1 78 ? 14.359 -3.133 -8.359 1 96.5 78 VAL B O 1
ATOM 1549 N N . ALA B 1 79 ? 13.789 -2.623 -6.297 1 95.62 79 ALA B N 1
ATOM 1550 C CA . ALA B 1 79 ? 14.57 -3.703 -5.703 1 95.62 79 ALA B CA 1
ATOM 1551 C C . ALA B 1 79 ? 13.969 -4.152 -4.379 1 95.62 79 ALA B C 1
ATOM 1553 O O . ALA B 1 79 ? 13.281 -3.379 -3.707 1 95.62 79 ALA B O 1
ATOM 1554 N N . PRO B 1 80 ? 14.203 -5.383 -4.051 1 93.88 80 PRO B N 1
ATOM 1555 C CA . PRO B 1 80 ? 13.695 -5.867 -2.768 1 93.88 80 PRO B CA 1
ATOM 1556 C C . PRO B 1 80 ? 14.422 -5.242 -1.575 1 93.88 80 PRO B C 1
ATOM 1558 O O . PRO B 1 80 ? 15.562 -4.797 -1.705 1 93.88 80 PRO B O 1
ATOM 1561 N N . ILE B 1 81 ? 13.719 -5.129 -0.479 1 94.38 81 ILE B N 1
ATOM 1562 C CA . ILE B 1 81 ? 14.32 -4.762 0.798 1 94.38 81 ILE B CA 1
ATOM 1563 C C . ILE B 1 81 ? 14.594 -6.023 1.62 1 94.38 81 ILE B C 1
ATOM 1565 O O . ILE B 1 81 ? 13.664 -6.641 2.146 1 94.38 81 ILE B O 1
ATOM 1569 N N . VAL B 1 82 ? 15.82 -6.383 1.798 1 91.56 82 VAL B N 1
ATOM 1570 C CA . VAL B 1 82 ? 16.172 -7.672 2.387 1 91.56 82 VAL B CA 1
ATOM 1571 C C . VAL B 1 82 ? 16.875 -7.449 3.732 1 91.56 82 VAL B C 1
ATOM 1573 O O . VAL B 1 82 ? 16.609 -8.18 4.691 1 91.56 82 VAL B O 1
ATOM 1576 N N . THR B 1 83 ? 17.766 -6.457 3.783 1 89.81 83 THR B N 1
ATOM 1577 C CA . THR B 1 83 ? 18.484 -6.195 5.027 1 89.81 83 THR B CA 1
ATOM 1578 C C . THR B 1 83 ? 17.688 -5.23 5.91 1 89.81 83 THR B C 1
ATOM 1580 O O . THR B 1 83 ? 17.453 -5.512 7.086 1 89.81 83 THR B O 1
ATOM 1583 N N . GLY B 1 84 ? 17.312 -4.129 5.379 1 89.81 84 GLY B N 1
ATOM 1584 C CA . GLY B 1 84 ? 16.609 -3.098 6.117 1 89.81 84 GLY B CA 1
ATOM 1585 C C . GLY B 1 84 ? 17.516 -2.258 6.992 1 89.81 84 GLY B C 1
ATOM 1586 O O . GLY B 1 84 ? 18.75 -2.393 6.934 1 89.81 84 GLY B O 1
ATOM 1587 N N . PRO B 1 85 ? 16.953 -1.432 7.75 1 95.88 85 PRO B N 1
ATOM 1588 C CA . PRO B 1 85 ? 15.547 -1.026 7.688 1 95.88 85 PRO B CA 1
ATOM 1589 C C . PRO B 1 85 ? 15.172 -0.388 6.355 1 95.88 85 PRO B C 1
ATOM 1591 O O . PRO B 1 85 ? 16.047 0.124 5.645 1 95.88 85 PRO B O 1
ATOM 1594 N N . ALA B 1 86 ? 13.867 -0.497 6.043 1 97.25 86 ALA B N 1
ATOM 1595 C CA . ALA B 1 86 ? 13.32 0.349 4.984 1 97.25 86 ALA B CA 1
ATOM 1596 C C . ALA B 1 86 ? 13.266 1.81 5.422 1 97.25 86 ALA B C 1
ATOM 1598 O O . ALA B 1 86 ? 12.648 2.137 6.438 1 97.25 86 ALA B O 1
ATOM 1599 N N . ARG B 1 87 ? 13.961 2.643 4.727 1 98.44 87 ARG B N 1
ATOM 1600 C CA . ARG B 1 87 ? 13.922 4.07 5.016 1 98.44 87 ARG B CA 1
ATOM 1601 C C . ARG B 1 87 ? 13.117 4.824 3.963 1 98.44 87 ARG B C 1
ATOM 1603 O O . ARG B 1 87 ? 13.492 4.855 2.789 1 98.44 87 ARG B O 1
ATOM 1610 N N . ALA B 1 88 ? 12.023 5.371 4.379 1 98.75 88 ALA B N 1
ATOM 1611 C CA . ALA B 1 88 ? 11.188 6.184 3.504 1 98.75 88 ALA B CA 1
ATOM 1612 C C . ALA B 1 88 ? 11.469 7.672 3.701 1 98.75 88 ALA B C 1
ATOM 1614 O O . ALA B 1 88 ? 11.383 8.18 4.82 1 98.75 88 ALA B O 1
ATOM 1615 N N . VAL B 1 89 ? 11.789 8.336 2.629 1 98.88 89 VAL B N 1
ATOM 1616 C CA . VAL B 1 89 ? 11.992 9.781 2.625 1 98.88 89 VAL B CA 1
ATOM 1617 C C . VAL B 1 89 ? 10.906 10.445 1.777 1 98.88 89 VAL B C 1
ATOM 1619 O O . VAL B 1 89 ? 10.898 10.305 0.552 1 98.88 89 VAL B O 1
ATOM 1622 N N . ALA B 1 90 ? 10.055 11.148 2.449 1 98.88 90 ALA B N 1
ATOM 1623 C CA . ALA B 1 90 ? 9 11.891 1.767 1 98.88 90 ALA B CA 1
ATOM 1624 C C . ALA B 1 90 ? 9.359 13.367 1.639 1 98.88 90 ALA B C 1
ATOM 1626 O O . ALA B 1 90 ? 9.852 13.977 2.592 1 98.88 90 ALA B O 1
ATOM 1627 N N . THR B 1 91 ? 9.125 13.914 0.444 1 98.81 91 THR B N 1
ATOM 1628 C CA . THR B 1 91 ? 9.336 15.328 0.182 1 98.81 91 THR B CA 1
ATOM 1629 C C . THR B 1 91 ? 8.133 15.938 -0.526 1 98.81 91 THR B C 1
ATOM 1631 O O . THR B 1 91 ? 7.312 15.219 -1.096 1 98.81 91 THR B O 1
ATOM 1634 N N . VAL B 1 92 ? 8.102 17.297 -0.492 1 98.56 92 VAL B N 1
ATOM 1635 C CA . VAL B 1 92 ? 6.98 18 -1.105 1 98.56 92 VAL B CA 1
ATOM 1636 C C . VAL B 1 92 ? 7.293 18.281 -2.572 1 98.56 92 VAL B C 1
ATOM 1638 O O . VAL B 1 92 ? 8.32 18.891 -2.891 1 98.56 92 VAL B O 1
ATOM 1641 N N . VAL B 1 93 ? 6.445 17.844 -3.414 1 98.25 93 VAL B N 1
ATOM 1642 C CA . VAL B 1 93 ? 6.535 18.203 -4.828 1 98.25 93 VAL B CA 1
ATOM 1643 C C . VAL B 1 93 ? 5.746 19.484 -5.086 1 98.25 93 VAL B C 1
ATOM 1645 O O . VAL B 1 93 ? 6.25 20.406 -5.723 1 98.25 93 VAL B O 1
ATOM 1648 N N . ARG B 1 94 ? 4.582 19.516 -4.566 1 97.56 94 ARG B N 1
ATOM 1649 C CA . ARG B 1 94 ? 3.693 20.656 -4.711 1 97.56 94 ARG B CA 1
ATOM 1650 C C . ARG B 1 94 ? 2.662 20.703 -3.588 1 97.56 94 ARG B C 1
ATOM 1652 O O . ARG B 1 94 ? 2.057 19.672 -3.262 1 97.56 94 ARG B O 1
ATOM 1659 N N . ALA B 1 95 ? 2.555 21.812 -3.029 1 96.56 95 ALA B N 1
ATOM 1660 C CA . ALA B 1 95 ? 1.556 22.016 -1.981 1 96.56 95 ALA B CA 1
ATOM 1661 C C . ALA B 1 95 ? 0.526 23.062 -2.398 1 96.56 95 ALA B C 1
ATOM 1663 O O . ALA B 1 95 ? 0.771 24.266 -2.277 1 96.56 95 ALA B O 1
ATOM 1664 N N . GLY B 1 96 ? -0.599 22.562 -2.875 1 94.25 96 GLY B N 1
ATOM 1665 C CA . GLY B 1 96 ? -1.695 23.453 -3.201 1 94.25 96 GLY B CA 1
ATOM 1666 C C . GLY B 1 96 ? -2.75 23.531 -2.113 1 94.25 96 GLY B C 1
ATOM 1667 O O . GLY B 1 96 ? -2.654 22.828 -1.101 1 94.25 96 GLY B O 1
ATOM 1668 N N . ARG B 1 97 ? -3.779 24.391 -2.4 1 93.62 97 ARG B N 1
ATOM 1669 C CA . ARG B 1 97 ? -4.84 24.609 -1.422 1 93.62 97 ARG B CA 1
ATOM 1670 C C . ARG B 1 97 ? -5.734 23.391 -1.304 1 93.62 97 ARG B C 1
ATOM 1672 O O . ARG B 1 97 ? -6.246 23.078 -0.223 1 93.62 97 ARG B O 1
ATOM 1679 N N . ARG B 1 98 ? -5.852 22.688 -2.391 1 95.62 98 ARG B N 1
ATOM 1680 C CA . ARG B 1 98 ? -6.805 21.578 -2.396 1 95.62 98 ARG B CA 1
ATOM 1681 C C . ARG B 1 98 ? -6.09 20.25 -2.584 1 95.62 98 ARG B C 1
ATOM 1683 O O . ARG B 1 98 ? -6.668 19.188 -2.332 1 95.62 98 ARG B O 1
ATOM 1690 N N . LEU B 1 99 ? -4.898 20.375 -3.131 1 97.38 99 LEU B N 1
ATOM 1691 C CA . LEU B 1 99 ? -4.152 19.156 -3.455 1 97.38 99 LEU B CA 1
ATOM 1692 C C . LEU B 1 99 ? -2.682 19.297 -3.084 1 97.38 99 LEU B C 1
ATOM 1694 O O . LEU B 1 99 ? -2.049 20.297 -3.43 1 97.38 99 LEU B O 1
ATOM 1698 N N . ILE B 1 100 ? -2.201 18.328 -2.402 1 98.19 100 ILE B N 1
ATOM 1699 C CA . ILE B 1 100 ? -0.784 18.266 -2.061 1 98.19 100 ILE B CA 1
ATOM 1700 C C . ILE B 1 100 ? -0.142 17.047 -2.715 1 98.19 100 ILE B C 1
ATOM 1702 O O . ILE B 1 100 ? -0.631 15.922 -2.562 1 98.19 100 ILE B O 1
ATOM 1706 N N . VAL B 1 101 ? 0.932 17.25 -3.422 1 98.62 101 VAL B N 1
ATOM 1707 C CA . VAL B 1 101 ? 1.656 16.156 -4.07 1 98.62 101 VAL B CA 1
ATOM 1708 C C . VAL B 1 101 ? 2.998 15.938 -3.375 1 98.62 101 VAL B C 1
ATOM 1710 O O . VAL B 1 101 ? 3.738 16.891 -3.133 1 98.62 101 VAL B O 1
ATOM 1713 N N . THR B 1 102 ? 3.271 14.695 -3.057 1 98.75 102 THR B N 1
ATOM 1714 C CA . THR B 1 102 ? 4.523 14.328 -2.406 1 98.75 102 THR B CA 1
ATOM 1715 C C . THR B 1 102 ? 5.262 13.266 -3.217 1 98.75 102 THR B C 1
ATOM 1717 O O . THR B 1 102 ? 4.648 12.523 -3.98 1 98.75 102 THR B O 1
ATOM 1720 N N . ALA B 1 103 ? 6.57 13.336 -3.096 1 98.88 103 ALA B N 1
ATOM 1721 C CA . ALA B 1 103 ? 7.43 12.258 -3.58 1 98.88 103 ALA B CA 1
ATOM 1722 C C . ALA B 1 103 ? 8.031 11.469 -2.418 1 98.88 103 ALA B C 1
ATOM 1724 O O . ALA B 1 103 ? 8.352 12.047 -1.372 1 98.88 103 ALA B O 1
ATOM 1725 N N . VAL B 1 104 ? 8.141 10.156 -2.574 1 98.88 104 VAL B N 1
ATOM 1726 C CA . VAL B 1 104 ? 8.75 9.32 -1.543 1 98.88 104 VAL B CA 1
ATOM 1727 C C . VAL B 1 104 ? 9.773 8.383 -2.174 1 98.88 104 VAL B C 1
ATOM 1729 O O . VAL B 1 104 ? 9.469 7.664 -3.127 1 98.88 104 VAL B O 1
ATOM 1732 N N . ASP B 1 105 ? 10.938 8.391 -1.655 1 98.88 105 ASP B N 1
ATOM 1733 C CA . ASP B 1 105 ? 11.945 7.383 -1.967 1 98.88 105 ASP B CA 1
ATOM 1734 C C . ASP B 1 105 ? 12.141 6.426 -0.793 1 98.88 105 ASP B C 1
ATOM 1736 O O . ASP B 1 105 ? 12.273 6.859 0.353 1 98.88 105 ASP B O 1
ATOM 1740 N N . VAL B 1 106 ? 12.133 5.137 -1.114 1 98.69 106 VAL B N 1
ATOM 1741 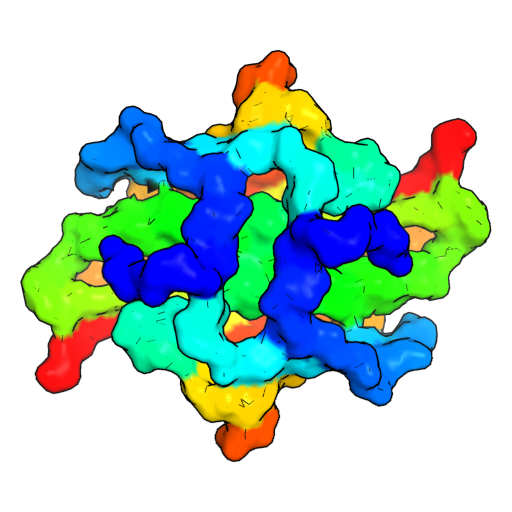C CA . VAL B 1 106 ? 12.398 4.121 -0.1 1 98.69 106 VAL B CA 1
ATOM 1742 C C . VAL B 1 106 ? 13.719 3.416 -0.406 1 98.69 106 VAL B C 1
ATOM 1744 O O . VAL B 1 106 ? 13.945 2.969 -1.533 1 98.69 106 VAL B O 1
ATOM 1747 N N . THR B 1 107 ? 14.539 3.299 0.595 1 98.38 107 THR B N 1
ATOM 1748 C CA . THR B 1 107 ? 15.836 2.65 0.449 1 98.38 107 THR B CA 1
ATOM 1749 C C . THR B 1 107 ? 15.977 1.494 1.435 1 98.38 107 THR B C 1
ATOM 1751 O O . THR B 1 107 ? 15.422 1.537 2.535 1 98.38 107 THR B O 1
ATOM 1754 N N . ASP B 1 108 ? 16.578 0.413 0.927 1 97.75 108 ASP B N 1
ATOM 1755 C CA . ASP B 1 108 ? 17.141 -0.549 1.864 1 97.75 108 ASP B CA 1
ATOM 1756 C C . ASP B 1 108 ? 18.391 0.016 2.537 1 97.75 108 ASP B C 1
ATOM 1758 O O . ASP B 1 108 ? 19.484 -0.029 1.97 1 97.75 108 ASP B O 1
ATOM 1762 N N . ALA B 1 109 ? 18.172 0.437 3.684 1 95.62 109 ALA B N 1
ATOM 1763 C CA . ALA B 1 109 ? 19.234 1.211 4.332 1 95.62 109 ALA B CA 1
ATOM 1764 C C . ALA B 1 109 ? 20.453 0.344 4.613 1 95.62 109 ALA B C 1
ATOM 1766 O O . ALA B 1 109 ? 21.578 0.83 4.578 1 95.62 109 ALA B O 1
ATOM 1767 N N . GLY B 1 110 ? 20.219 -0.918 4.941 1 94 110 GLY B N 1
ATOM 1768 C CA . GLY B 1 110 ? 21.328 -1.819 5.211 1 94 110 GLY B CA 1
ATOM 1769 C C . GLY B 1 110 ? 22.219 -2.057 4 1 94 110 GLY B C 1
ATOM 1770 O O . GLY B 1 110 ? 23.391 -2.398 4.145 1 94 110 GLY B O 1
ATOM 1771 N N . ARG B 1 111 ? 21.688 -1.878 2.871 1 93.19 111 ARG B N 1
ATOM 1772 C CA . ARG B 1 111 ? 22.422 -2.086 1.627 1 93.19 111 ARG B CA 1
ATOM 1773 C C . ARG B 1 111 ? 22.641 -0.768 0.888 1 93.19 111 ARG B C 1
ATOM 1775 O O . ARG B 1 111 ? 23.281 -0.736 -0.165 1 93.19 111 ARG B O 1
ATOM 1782 N N . ASP B 1 112 ? 22.141 0.229 1.409 1 95 112 ASP B N 1
ATOM 1783 C CA . ASP B 1 112 ? 22.156 1.54 0.767 1 95 112 ASP B CA 1
ATOM 1784 C C . ASP B 1 112 ? 21.719 1.443 -0.694 1 95 112 ASP B C 1
ATOM 1786 O O . ASP B 1 112 ? 22.438 1.885 -1.592 1 95 112 ASP B O 1
ATOM 1790 N N . ARG B 1 113 ? 20.594 0.853 -0.94 1 96.62 113 ARG B N 1
ATOM 1791 C CA . ARG B 1 113 ? 20.062 0.61 -2.279 1 96.62 113 ARG B CA 1
ATOM 1792 C C . ARG B 1 113 ? 18.609 1.074 -2.387 1 96.62 113 ARG B C 1
ATOM 1794 O O . ARG B 1 113 ? 17.797 0.767 -1.521 1 96.62 113 ARG B O 1
ATOM 1801 N N . LEU B 1 114 ? 18.406 1.84 -3.498 1 98.19 114 LEU B N 1
ATOM 1802 C CA . LEU B 1 114 ? 17.047 2.266 -3.766 1 98.19 114 LEU B CA 1
ATOM 1803 C C . LEU B 1 114 ? 16.125 1.061 -3.965 1 98.19 114 LEU B C 1
ATOM 1805 O O . LEU B 1 114 ? 16.469 0.132 -4.703 1 98.19 114 LEU B O 1
ATOM 1809 N N . ALA B 1 115 ? 14.977 1.096 -3.277 1 98.12 115 ALA B N 1
ATOM 1810 C CA . ALA B 1 115 ? 14.07 -0.045 -3.33 1 98.12 115 ALA B CA 1
ATOM 1811 C C . ALA B 1 115 ? 12.75 0.335 -4.004 1 98.12 115 ALA B C 1
ATOM 1813 O O . ALA B 1 115 ? 12.094 -0.507 -4.621 1 98.12 115 ALA B O 1
ATOM 1814 N N . ALA B 1 116 ? 12.32 1.581 -3.855 1 98.62 116 ALA B N 1
ATOM 1815 C CA . ALA B 1 116 ? 11.07 2.029 -4.461 1 98.62 116 ALA B CA 1
ATOM 1816 C C . ALA B 1 116 ? 11.023 3.551 -4.574 1 98.62 116 ALA B C 1
ATOM 1818 O O . ALA B 1 116 ? 11.688 4.254 -3.807 1 98.62 116 ALA B O 1
ATOM 1819 N N . ARG B 1 117 ? 10.312 4.062 -5.559 1 98.75 117 ARG B N 1
ATOM 1820 C CA . ARG B 1 117 ? 9.953 5.465 -5.727 1 98.75 117 ARG B CA 1
ATOM 1821 C C . ARG B 1 117 ? 8.445 5.629 -5.879 1 98.75 117 ARG B C 1
ATOM 1823 O O . ARG B 1 117 ? 7.793 4.828 -6.551 1 98.75 117 ARG B O 1
ATOM 1830 N N . ALA B 1 118 ? 7.992 6.668 -5.27 1 98.88 118 ALA B N 1
ATOM 1831 C CA . ALA B 1 118 ? 6.539 6.82 -5.316 1 98.88 118 ALA B CA 1
ATOM 1832 C C . ALA B 1 118 ? 6.145 8.297 -5.387 1 98.88 118 ALA B C 1
ATOM 1834 O O . ALA B 1 118 ? 6.922 9.172 -5.008 1 98.88 118 ALA B O 1
ATOM 1835 N N . THR B 1 119 ? 5.027 8.547 -5.945 1 98.81 119 THR B N 1
ATOM 1836 C CA . THR B 1 119 ? 4.332 9.828 -5.879 1 98.81 119 THR B CA 1
ATOM 1837 C C . THR B 1 119 ? 2.916 9.648 -5.34 1 98.81 119 THR B C 1
ATOM 1839 O O . THR B 1 119 ? 2.215 8.711 -5.727 1 98.81 119 THR B O 1
ATOM 1842 N N . LEU B 1 120 ? 2.568 10.469 -4.445 1 98.69 120 LEU B N 1
ATOM 1843 C CA . LEU B 1 120 ? 1.224 10.445 -3.881 1 98.69 120 LEU B CA 1
ATOM 1844 C C . LEU B 1 120 ? 0.579 11.828 -3.957 1 98.69 120 LEU B C 1
ATOM 1846 O O . LEU B 1 120 ? 1.265 12.844 -3.836 1 98.69 120 LEU B O 1
ATOM 1850 N N . SER B 1 121 ? -0.705 11.797 -4.137 1 98.62 121 SER B N 1
ATOM 1851 C CA . SER B 1 121 ? -1.51 13.008 -4.031 1 98.62 121 SER B CA 1
ATOM 1852 C C . SER B 1 121 ? -2.508 12.914 -2.885 1 98.62 121 SER B C 1
ATOM 1854 O O . SER B 1 121 ? -3.123 11.859 -2.676 1 98.62 121 SER B O 1
ATOM 1856 N N . PHE B 1 122 ? -2.641 13.977 -2.234 1 97.94 122 PHE B N 1
ATOM 1857 C CA . PHE B 1 122 ? -3.559 14.055 -1.104 1 97.94 122 PHE B CA 1
ATOM 1858 C C . PHE B 1 122 ? -4.559 15.188 -1.301 1 97.94 122 PHE B C 1
ATOM 1860 O O . PHE B 1 122 ? -4.172 16.344 -1.523 1 97.94 122 PHE B O 1
ATOM 1867 N N . ALA B 1 123 ? -5.824 14.844 -1.212 1 97.19 123 ALA B N 1
ATOM 1868 C CA . ALA B 1 123 ? -6.859 15.875 -1.169 1 97.19 123 ALA B CA 1
ATOM 1869 C C . ALA B 1 123 ? -6.938 16.516 0.215 1 97.19 123 ALA B C 1
ATOM 1871 O O . ALA B 1 123 ? -6.852 15.82 1.231 1 97.19 123 ALA B O 1
ATOM 1872 N N . VAL B 1 124 ? -7.055 17.781 0.221 1 96.62 124 VAL B N 1
ATOM 1873 C CA . VAL B 1 124 ? -7.211 18.516 1.477 1 96.62 124 VAL B CA 1
ATOM 1874 C C . VAL B 1 124 ? -8.688 18.531 1.874 1 96.62 124 VAL B C 1
ATOM 1876 O O . VAL B 1 124 ? -9.547 18.891 1.063 1 96.62 124 VAL B O 1
ATOM 1879 N N . LEU B 1 125 ? -8.906 18.109 3.121 1 92.5 125 LEU B N 1
ATOM 1880 C CA . LEU B 1 125 ? -10.266 18.078 3.654 1 92.5 125 LEU B CA 1
ATOM 1881 C C . LEU B 1 125 ? -10.5 19.234 4.621 1 92.5 125 LEU B C 1
ATOM 1883 O O . LEU B 1 125 ? -9.781 19.375 5.609 1 92.5 125 LEU B O 1
ATOM 1887 N N . ASP B 1 126 ? -11.523 19.953 4.336 1 87.38 126 ASP B N 1
ATOM 1888 C CA . ASP B 1 126 ? -11.898 21.062 5.207 1 87.38 126 ASP B CA 1
ATOM 1889 C C . ASP B 1 126 ? -12.695 20.562 6.414 1 87.38 126 ASP B C 1
ATOM 1891 O O . ASP B 1 126 ? -13.312 19.5 6.363 1 87.38 126 ASP B O 1
ATOM 1895 N N . PRO B 1 127 ? -12.461 21.312 7.516 1 79 127 PRO B N 1
ATOM 1896 C CA . PRO B 1 127 ? -13.242 20.938 8.695 1 79 127 PRO B CA 1
ATOM 1897 C C . PRO B 1 127 ? -14.742 20.875 8.422 1 79 127 PRO B C 1
ATOM 1899 O O . PRO B 1 127 ? -15.258 21.656 7.613 1 79 127 PRO B O 1
ATOM 1902 N N . ARG B 1 128 ? -15.383 19.766 8.859 1 61.56 128 ARG B N 1
ATOM 1903 C CA . ARG B 1 128 ? -16.844 19.75 8.758 1 61.56 128 ARG B CA 1
ATOM 1904 C C . ARG B 1 128 ? -17.453 20.891 9.562 1 61.56 128 ARG B C 1
ATOM 1906 O O . ARG B 1 128 ? -16.859 21.359 10.539 1 61.56 128 ARG B O 1
#

Sequence (256 aa):
MLTEPTHVLHQLGMRDVEETDERMVIEMDNRPELTNIRGALQGGLVATLIDIAAGRLAGRLVGPGQDVTTADMNVHFVAPIVTGPARAVATVVRAGRRLIVTAVDVTDAGRDRLAARATLSFAVLDPRMLTEPTHVLHQLGMRDVEETDERMVIEMDNRPELTNIRGALQGGLVATLIDIAAGRLAGRLVGPGQDVTTADMNVHFVAPIVTGPARAVATVVRAGRRLIVTAVDVTDAGRDRLAARATLSFAVLDPR

Nearest PDB structures (foldseek):
  1vh5-assembly1_A  TM=9.510E-01  e=1.636E-11  Escherichia coli
  3lz7-assembly1_A  TM=9.407E-01  e=1.367E-11  Haemophilus influenzae
  4k4c-assembly1_D  TM=9.358E-01  e=2.079E-11  Escherichia coli K-12
  1vh9-assembly1_A  TM=9.457E-01  e=3.563E-11  Escherichia coli
  3e1e-assembly1_A  TM=9.287E-01  e=1.691E-10  Ruegeria pomeroyi

Solvent-accessible surface area (backbone atoms only — not comparable to full-atom values): 12946 Å² total; per-residue (Å²): 129,83,52,56,92,71,16,53,70,67,70,51,52,66,41,83,75,42,82,49,88,58,38,18,30,34,32,28,58,61,41,79,45,51,28,41,93,83,52,22,48,33,67,25,56,52,47,22,53,48,41,51,32,38,47,54,36,53,49,62,73,49,57,92,69,40,46,64,44,71,35,34,40,38,38,40,44,71,39,81,36,62,68,18,37,39,33,35,42,17,34,70,73,41,82,53,91,52,44,31,34,29,36,31,43,30,25,15,54,63,69,70,37,74,16,32,43,33,42,37,33,28,37,52,38,72,59,128,129,85,54,57,89,71,15,53,70,64,70,50,52,67,40,83,75,42,81,51,88,59,37,18,29,34,33,28,56,62,40,79,44,51,28,43,94,83,51,23,48,32,66,25,55,52,48,24,52,48,42,50,32,38,49,55,36,53,49,61,72,49,58,90,70,41,45,63,44,70,36,35,39,38,38,41,43,72,40,81,35,60,68,18,37,38,35,34,41,18,35,71,72,41,82,53,91,53,43,32,32,28,36,34,42,29,25,14,54,61,70,71,36,72,17,32,42,32,43,35,33,28,36,53,38,72,58,131

Secondary structure (DSSP, 8-state):
----TT-HHHHTTEEEEEE-SSEEEEEE---GGGB-TTSSBPHHHHHHHHHHHHHHHHHTTSPTT-EEEEEEEEEEE-S--SS--EEEEEEEEEE-SSEEEEEEEEEETTTTEEEEEEEEEEEEEPP-/----TT-HHHHTTEEEEEE-SSEEEEEE---GGGB-TTSSBPHHHHHHHHHHHHHHHHHTTSPTT-EEEEEEEEEEE-S--SS--EEEEEEEEEE-SSEEEEEEEEEETTTTEEEEEEEEEEEEE---

Radius of gyration: 17.14 Å; Cα contacts (8 Å, |Δi|>4): 666; chains: 2; bounding box: 44×49×42 Å

Organism: Mycolicibacterium smegmatis (strain ATCC 700084 / mc(2)155) (NCBI:txid246196)